Protein AF-A0A954W4C1-F1 (afdb_monomer)

Foldseek 3Di:
DQDPPDDKDWDADPVVRDIDIPGPDPDPPDPVNVVVVVCCVVPVPVDDDDPDDPVRVVVVVVVVVVVCVVPDDDPDDDDDDDDDDPPPVVVVVVVVVQLLVLQLVLLVVVLVVLVVCVVVPVVVVLPDDLCVQQVNLVSNVRSVVNVVSVLSNVLNVQRPPDPCSSVVSVVSSVVSNVVSVCSVCVVVDDD

Nearest PDB structures (foldseek):
  6tb3-assembly1_BW  TM=3.191E-01  e=6.133E+00  Saccharomyces cerevisiae S288C

pLDDT: mean 85.25, std 16.56, range [33.53, 98.25]

Solvent-accessible surface area (backbone atoms only — not comparable to full-atom values): 11574 Å² total; per-residue (Å²): 130,87,77,89,84,71,91,62,60,68,51,71,42,84,92,76,71,48,72,52,60,70,58,92,64,91,53,84,83,35,73,64,54,50,48,52,52,49,44,47,72,76,38,61,80,77,58,76,92,65,84,80,52,67,81,52,51,56,49,52,51,56,49,49,55,54,49,48,69,70,69,50,82,80,80,79,84,85,81,93,81,80,92,74,75,80,77,51,62,67,59,52,51,52,51,51,53,52,45,51,53,35,28,51,56,33,45,53,53,47,50,53,49,53,50,49,48,58,75,64,34,62,77,59,55,56,77,53,58,71,63,69,32,49,54,56,18,49,51,19,46,79,16,67,33,50,75,56,16,55,51,43,48,54,53,66,62,34,58,85,69,48,96,60,24,64,60,56,47,51,52,53,54,48,54,51,50,52,50,47,54,47,60,78,38,48,92,76,54,86,130

Structure (mmCIF, N/CA/C/O backbone):
data_AF-A0A954W4C1-F1
#
_entry.id   AF-A0A954W4C1-F1
#
loop_
_atom_site.group_PDB
_atom_site.id
_atom_site.type_symbol
_atom_site.label_atom_id
_atom_site.label_alt_id
_atom_site.label_comp_id
_atom_site.label_asym_id
_atom_site.label_entity_id
_atom_site.label_seq_id
_atom_site.pdbx_PDB_ins_code
_atom_site.Cartn_x
_atom_site.Cartn_y
_atom_site.Cartn_z
_atom_site.occupancy
_atom_site.B_iso_or_equiv
_atom_site.auth_seq_id
_atom_site.auth_comp_id
_atom_site.auth_asym_id
_atom_site.auth_atom_id
_atom_site.pdbx_PDB_model_num
ATOM 1 N N . MET A 1 1 ? 22.179 -12.378 17.168 1.00 40.19 1 MET A N 1
ATOM 2 C CA . MET A 1 1 ? 22.502 -13.802 16.937 1.00 40.19 1 MET A CA 1
ATOM 3 C C . MET A 1 1 ? 21.854 -14.615 18.056 1.00 40.19 1 MET A C 1
ATOM 5 O O . MET A 1 1 ? 22.274 -14.486 19.198 1.00 40.19 1 MET A O 1
ATOM 9 N N . CYS A 1 2 ? 20.758 -15.336 17.798 1.00 43.72 2 CYS A N 1
ATOM 10 C CA . CYS A 1 2 ? 20.148 -16.194 18.823 1.00 43.72 2 CYS A CA 1
ATOM 11 C C . CYS A 1 2 ? 21.066 -17.403 19.054 1.00 43.72 2 CYS A C 1
ATOM 13 O O . CYS A 1 2 ? 21.165 -18.254 18.174 1.00 43.72 2 CYS A O 1
ATOM 15 N N . ARG A 1 3 ? 21.755 -17.447 20.203 1.00 48.91 3 ARG A N 1
ATOM 16 C CA . ARG A 1 3 ? 22.542 -18.604 20.657 1.00 48.91 3 ARG A CA 1
ATOM 17 C C . ARG A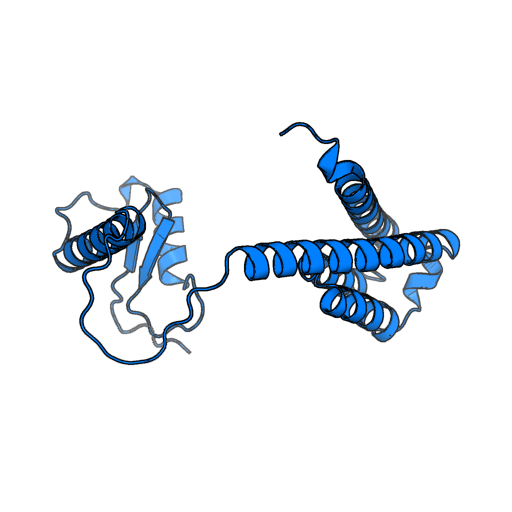 1 3 ? 21.592 -19.783 20.902 1.00 48.91 3 ARG A C 1
ATOM 19 O O . ARG A 1 3 ? 20.727 -19.703 21.767 1.00 48.91 3 ARG A O 1
ATOM 26 N N . GLY A 1 4 ? 21.720 -20.839 20.104 1.00 50.91 4 GLY A N 1
ATOM 27 C CA . GLY A 1 4 ? 20.862 -22.028 20.130 1.00 50.91 4 GLY A CA 1
ATOM 28 C C . GLY A 1 4 ? 21.276 -23.069 21.170 1.00 50.91 4 GLY A C 1
ATOM 29 O O . GLY A 1 4 ? 21.488 -24.215 20.804 1.00 50.91 4 GLY A O 1
ATOM 30 N N . SER A 1 5 ? 21.416 -22.680 22.439 1.00 58.03 5 SER A N 1
ATOM 31 C CA . SER A 1 5 ? 21.708 -23.616 23.543 1.00 58.03 5 SER A CA 1
ATOM 32 C C . SER A 1 5 ? 20.587 -23.711 24.585 1.00 58.03 5 SER A C 1
ATOM 34 O O . SER A 1 5 ? 20.698 -24.490 25.523 1.00 58.03 5 SER A O 1
ATOM 36 N N . ALA A 1 6 ? 19.512 -22.928 24.444 1.00 66.62 6 ALA A N 1
ATOM 37 C CA . ALA A 1 6 ? 18.375 -22.941 25.361 1.00 66.62 6 ALA A CA 1
ATOM 38 C C . ALA A 1 6 ? 17.165 -23.637 24.724 1.00 66.62 6 ALA A C 1
ATOM 40 O O . ALA A 1 6 ? 16.784 -23.320 23.595 1.00 66.62 6 ALA A O 1
ATOM 41 N N . VAL A 1 7 ? 16.543 -24.555 25.467 1.00 81.56 7 VAL A N 1
ATOM 42 C CA . VAL A 1 7 ? 15.259 -25.163 25.099 1.00 81.56 7 VAL A CA 1
ATOM 43 C C . VAL A 1 7 ? 14.162 -24.123 25.327 1.00 81.56 7 VAL A C 1
ATOM 45 O O . VAL A 1 7 ? 13.959 -23.658 26.448 1.00 81.56 7 VAL A O 1
ATOM 48 N N . TYR A 1 8 ? 13.469 -23.725 24.259 1.00 88.25 8 TYR A N 1
ATOM 49 C CA . TYR A 1 8 ? 12.364 -22.772 24.341 1.00 88.25 8 TYR A CA 1
ATOM 50 C C . TYR A 1 8 ? 11.028 -23.505 24.371 1.00 88.25 8 TYR A C 1
ATOM 52 O O . TYR A 1 8 ? 10.776 -24.393 23.562 1.00 88.25 8 TYR A O 1
ATOM 60 N N . GLN A 1 9 ? 10.142 -23.076 25.263 1.00 92.00 9 GLN A N 1
ATOM 61 C CA . GLN A 1 9 ? 8.757 -23.524 25.279 1.00 92.00 9 GLN A CA 1
ATOM 62 C C . GLN A 1 9 ? 8.004 -22.786 24.175 1.00 92.00 9 GLN A C 1
ATOM 64 O O . GLN A 1 9 ? 7.983 -21.550 24.143 1.00 92.00 9 GLN A O 1
ATOM 69 N N . VAL A 1 10 ? 7.409 -23.542 23.258 1.00 93.00 10 VAL A N 1
ATOM 70 C CA . VAL A 1 10 ? 6.617 -23.037 22.134 1.00 93.00 10 VAL A CA 1
ATOM 71 C C . VAL A 1 10 ? 5.242 -23.675 22.225 1.00 93.00 10 VAL A C 1
ATOM 73 O O . VAL A 1 10 ? 5.138 -24.891 22.341 1.00 93.00 10 VAL A O 1
ATOM 76 N N . LYS A 1 11 ? 4.194 -22.860 22.175 1.00 93.00 11 LYS A N 1
ATOM 77 C CA . LYS A 1 11 ? 2.801 -23.312 22.201 1.00 93.00 11 LYS A CA 1
ATOM 78 C C . LYS A 1 11 ? 1.990 -22.573 21.156 1.00 93.00 11 LYS A C 1
ATOM 80 O O . LYS A 1 11 ? 2.191 -21.371 20.953 1.00 93.00 11 LYS A O 1
ATOM 85 N N . VAL A 1 12 ? 1.099 -23.308 20.500 1.00 92.88 12 VAL A N 1
ATOM 86 C CA . VAL A 1 12 ? 0.184 -22.805 19.478 1.00 92.88 12 VAL A CA 1
ATOM 87 C C . VAL A 1 12 ? -1.181 -23.443 19.696 1.00 92.88 12 VAL A C 1
ATOM 89 O O . VAL A 1 12 ? -1.287 -24.657 19.829 1.00 92.88 12 VAL A O 1
ATOM 92 N N . ASP A 1 13 ? -2.211 -22.611 19.736 1.00 91.31 13 ASP A N 1
ATOM 93 C CA . ASP A 1 13 ? -3.613 -22.993 19.795 1.00 91.31 13 ASP A CA 1
ATOM 94 C C . ASP A 1 13 ? -4.155 -23.005 18.364 1.00 91.31 13 ASP A C 1
ATOM 96 O O . ASP A 1 13 ? -4.257 -21.960 17.721 1.00 91.31 13 ASP A O 1
ATOM 100 N N . LEU A 1 14 ? -4.474 -24.190 17.847 1.00 88.06 14 LEU A N 1
ATOM 101 C CA . LEU A 1 14 ? -4.930 -24.355 16.466 1.00 88.06 14 LEU A CA 1
ATOM 102 C C . LEU A 1 14 ? -6.361 -23.848 16.240 1.00 88.06 14 LEU A C 1
ATOM 104 O O . LEU A 1 14 ? -6.724 -23.600 15.094 1.00 88.06 14 LEU A O 1
ATOM 108 N N . SER A 1 15 ? -7.159 -23.650 17.297 1.00 86.19 15 SER A N 1
ATOM 109 C CA . SER A 1 15 ? -8.548 -23.183 17.164 1.00 86.19 15 SER A CA 1
ATOM 110 C C . SER A 1 15 ? -8.640 -21.727 16.698 1.00 86.19 15 SER A C 1
ATOM 112 O O . SER A 1 15 ? -9.572 -21.346 15.997 1.00 86.19 15 SER A O 1
ATOM 114 N N . ASN A 1 16 ? -7.664 -20.906 17.086 1.00 85.25 16 ASN A N 1
ATOM 115 C CA . ASN A 1 16 ? -7.658 -19.459 16.852 1.00 85.25 16 ASN A CA 1
ATOM 116 C C . ASN A 1 16 ? -6.277 -18.917 16.444 1.00 85.25 16 ASN A C 1
ATOM 118 O O . ASN A 1 16 ? -6.065 -17.703 16.435 1.00 85.25 16 ASN A O 1
ATOM 122 N N . LEU A 1 17 ? -5.331 -19.817 16.158 1.00 89.69 17 LEU A N 1
ATOM 123 C CA . LEU A 1 17 ? -3.938 -19.534 15.803 1.00 89.69 17 LEU A CA 1
ATOM 124 C C . LEU A 1 17 ? -3.204 -18.631 16.810 1.00 89.69 17 LEU A C 1
ATOM 126 O O . LEU A 1 17 ? -2.250 -17.931 16.464 1.00 89.69 17 LEU A O 1
ATOM 130 N N . GLY A 1 18 ? -3.621 -18.646 18.077 1.00 91.06 18 GLY A N 1
ATOM 131 C CA . GLY A 1 18 ? -2.904 -17.998 19.166 1.00 91.06 18 GLY A CA 1
ATOM 132 C C . GLY A 1 18 ? -1.586 -18.711 19.443 1.00 91.06 18 GLY A C 1
ATOM 133 O O . GLY A 1 18 ? -1.524 -19.932 19.431 1.00 91.06 18 GLY A O 1
ATOM 134 N N . TYR A 1 19 ? -0.518 -17.968 19.730 1.00 94.25 19 TYR A N 1
ATOM 135 C CA . TYR A 1 19 ? 0.794 -18.563 19.983 1.00 94.25 19 TYR A CA 1
ATOM 136 C C . TYR A 1 19 ? 1.565 -17.839 21.084 1.00 94.25 19 TYR A C 1
ATOM 138 O O . TYR A 1 19 ? 1.364 -16.650 21.340 1.00 94.25 19 TYR A O 1
ATOM 146 N N . ALA A 1 20 ? 2.487 -18.556 21.722 1.00 93.38 20 ALA A N 1
ATOM 147 C CA . ALA A 1 20 ? 3.478 -17.990 22.626 1.00 93.38 20 ALA A CA 1
ATOM 148 C C . ALA A 1 20 ? 4.787 -18.781 22.546 1.00 93.38 20 ALA A C 1
ATOM 150 O O . ALA A 1 20 ? 4.792 -20.001 22.390 1.00 93.38 20 ALA A O 1
ATOM 151 N N . CYS A 1 21 ? 5.910 -18.077 22.669 1.00 93.56 21 CYS A N 1
ATOM 152 C CA . CYS A 1 21 ? 7.233 -18.684 22.706 1.00 93.56 21 CYS A CA 1
ATOM 153 C C . CYS A 1 21 ? 8.096 -17.986 23.758 1.00 93.56 21 CYS A C 1
ATOM 155 O O . CYS A 1 21 ? 8.102 -16.758 23.813 1.00 93.56 21 CYS A O 1
ATOM 157 N N . SER A 1 22 ? 8.848 -18.750 24.553 1.00 91.88 22 SER A N 1
ATOM 158 C CA . SER A 1 22 ? 9.749 -18.205 25.581 1.00 91.88 22 SER A CA 1
ATOM 159 C C . SER A 1 22 ? 11.062 -17.622 25.031 1.00 91.88 22 SER A C 1
ATOM 161 O O . SER A 1 22 ? 11.922 -17.196 25.798 1.00 91.88 22 SER A O 1
ATOM 163 N N . CYS A 1 23 ? 11.255 -17.592 23.707 1.00 91.62 23 CYS A N 1
ATOM 164 C CA . CYS A 1 23 ? 12.476 -17.051 23.115 1.00 91.62 23 CYS A CA 1
ATOM 165 C C . CYS A 1 23 ? 12.518 -15.508 23.170 1.00 91.62 23 CYS A C 1
ATOM 167 O O . CYS A 1 23 ? 11.488 -14.864 22.967 1.00 91.62 23 CYS A O 1
ATOM 169 N N . PRO A 1 24 ? 13.704 -14.884 23.306 1.00 90.19 24 PRO A N 1
ATOM 170 C CA . PRO A 1 24 ? 13.854 -13.425 23.404 1.00 90.19 24 PRO A CA 1
ATOM 171 C C . PRO A 1 24 ? 13.703 -12.684 22.057 1.00 90.19 24 PRO A C 1
ATOM 173 O O . PRO A 1 24 ? 14.119 -11.533 21.915 1.00 90.19 24 PRO A O 1
ATOM 176 N N . SER A 1 25 ? 13.167 -13.343 21.025 1.00 87.75 25 SER A N 1
ATOM 177 C CA . SER A 1 25 ? 12.983 -12.749 19.698 1.00 87.75 25 SER A CA 1
ATOM 178 C C . SER A 1 25 ? 11.979 -11.601 19.753 1.00 87.75 25 SER A C 1
ATOM 180 O O . SER A 1 25 ? 10.869 -11.772 20.239 1.00 87.75 25 SER A O 1
ATOM 182 N N . ARG A 1 26 ? 12.331 -1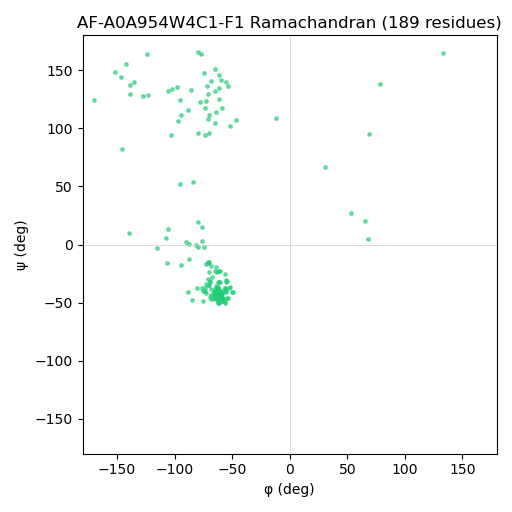0.458 19.154 1.00 89.38 26 ARG A N 1
ATOM 183 C CA . ARG A 1 26 ? 11.402 -9.333 18.935 1.00 89.38 26 ARG A CA 1
ATOM 184 C C . ARG A 1 26 ? 10.613 -9.437 17.623 1.00 89.38 26 ARG A C 1
ATOM 186 O O . ARG A 1 26 ? 9.853 -8.536 17.288 1.00 89.38 26 ARG A O 1
ATOM 193 N N . LYS A 1 27 ? 10.835 -10.498 16.841 1.00 85.69 27 LYS A N 1
ATOM 194 C CA . LYS A 1 27 ? 10.080 -10.806 15.619 1.00 85.69 27 LYS A CA 1
ATOM 195 C C . LYS A 1 27 ? 8.969 -11.793 15.965 1.00 85.69 27 LYS A C 1
ATOM 197 O O . LYS A 1 27 ? 9.268 -12.855 16.518 1.00 85.69 27 LYS A O 1
ATOM 202 N N . PHE A 1 28 ? 7.730 -11.420 15.647 1.00 86.00 28 PHE A N 1
ATOM 203 C CA . PHE A 1 28 ? 6.515 -12.161 15.981 1.00 86.00 28 PHE A CA 1
ATOM 204 C C . PHE A 1 28 ? 5.667 -12.388 14.718 1.00 86.00 28 PHE A C 1
ATOM 206 O O . PHE A 1 28 ? 5.372 -11.402 14.042 1.00 86.00 28 PHE A O 1
ATOM 213 N N . PRO A 1 29 ? 5.260 -13.635 14.410 1.00 91.75 29 PRO A N 1
ATOM 214 C CA . PRO A 1 29 ? 5.677 -14.885 15.058 1.00 91.75 29 PRO A CA 1
ATOM 215 C C . PRO A 1 29 ? 7.188 -15.132 14.907 1.00 91.75 29 PRO A C 1
ATOM 217 O O . PRO A 1 29 ? 7.807 -14.750 13.916 1.00 91.75 29 PRO A O 1
ATOM 220 N N . CYS A 1 30 ? 7.813 -15.732 15.922 1.00 94.94 30 CYS A N 1
ATOM 221 C CA . CYS A 1 30 ? 9.237 -16.056 15.860 1.00 94.94 30 CYS A CA 1
ATOM 222 C C . CYS A 1 30 ? 9.464 -17.343 15.051 1.00 94.94 30 CYS A C 1
ATOM 224 O O . CYS A 1 30 ? 8.545 -18.140 14.853 1.00 94.94 30 CYS A O 1
ATOM 226 N N . LYS A 1 31 ? 10.716 -17.603 14.651 1.00 93.69 31 LYS A N 1
ATOM 227 C CA . LYS A 1 31 ? 11.079 -18.817 13.899 1.00 93.69 31 LYS A CA 1
ATOM 228 C C . LYS A 1 31 ? 10.689 -20.130 14.591 1.00 93.69 31 LYS A C 1
ATOM 230 O O . LYS A 1 31 ? 10.484 -21.120 13.910 1.00 93.69 31 LYS A O 1
ATOM 235 N N . HIS A 1 32 ? 10.571 -20.146 15.919 1.00 93.81 32 HIS A N 1
ATOM 236 C CA . HIS A 1 32 ? 10.180 -21.350 16.655 1.00 93.81 32 HIS A CA 1
ATOM 237 C C . HIS A 1 32 ? 8.683 -21.642 16.527 1.00 93.81 32 HIS A C 1
ATOM 239 O O . HIS A 1 32 ? 8.304 -22.790 16.336 1.00 93.81 32 HIS A O 1
ATOM 245 N N . VAL A 1 33 ? 7.840 -20.604 16.578 1.00 94.62 33 VAL A N 1
ATOM 246 C CA . VAL A 1 33 ? 6.394 -20.739 16.335 1.00 94.62 33 VAL A CA 1
ATOM 247 C C . VAL A 1 33 ? 6.152 -21.197 14.901 1.00 94.62 33 VAL A C 1
ATOM 249 O O . VAL A 1 33 ? 5.405 -22.144 14.679 1.00 94.62 33 VAL A O 1
ATOM 252 N N . LEU A 1 34 ? 6.831 -20.563 13.938 1.00 94.25 34 LEU A N 1
ATOM 253 C CA . LEU A 1 34 ? 6.753 -20.955 12.531 1.00 94.25 34 LEU A CA 1
ATOM 254 C C . LEU A 1 34 ? 7.243 -22.391 12.324 1.00 94.25 34 LEU A C 1
ATOM 256 O O . LEU A 1 34 ? 6.556 -23.172 11.681 1.00 94.25 34 LEU A O 1
ATOM 260 N N . GLY A 1 35 ? 8.380 -22.757 12.918 1.00 92.75 35 GLY A N 1
ATOM 261 C CA . GLY A 1 35 ? 8.918 -24.114 12.845 1.00 92.75 35 GLY A CA 1
ATOM 262 C C . GLY A 1 35 ? 7.956 -25.163 13.402 1.00 92.75 35 GLY A C 1
ATOM 263 O O . GLY A 1 35 ? 7.764 -26.193 12.766 1.00 92.75 35 GLY A O 1
ATOM 264 N N . LEU A 1 36 ? 7.295 -24.889 14.533 1.00 91.50 36 LEU A N 1
ATOM 265 C CA . LEU A 1 36 ? 6.308 -25.803 15.115 1.00 91.50 36 LEU A CA 1
ATOM 266 C C . LEU A 1 36 ? 5.067 -25.964 14.219 1.00 91.50 36 LEU A C 1
ATOM 268 O O . LEU A 1 36 ? 4.596 -27.080 14.018 1.00 91.50 36 LEU A O 1
ATOM 272 N N . LEU A 1 37 ? 4.565 -24.866 13.644 1.00 93.31 37 LEU A N 1
ATOM 273 C CA . LEU A 1 37 ? 3.452 -24.898 12.688 1.00 93.31 37 LEU A CA 1
ATOM 274 C C . LEU A 1 37 ? 3.814 -25.658 11.406 1.00 93.31 37 LEU A C 1
ATOM 276 O O . LEU A 1 37 ? 3.026 -26.473 10.934 1.00 93.31 37 LEU A O 1
ATOM 280 N N . MET A 1 38 ? 5.012 -25.422 10.865 1.00 93.62 38 MET A N 1
ATOM 281 C CA . MET A 1 38 ? 5.508 -26.119 9.677 1.00 93.62 38 MET A CA 1
ATOM 282 C C . MET A 1 38 ? 5.703 -27.613 9.940 1.00 93.62 38 MET A C 1
ATOM 284 O O . MET A 1 38 ? 5.298 -28.419 9.111 1.00 93.62 38 MET A O 1
ATOM 288 N N . LEU A 1 39 ? 6.258 -27.989 11.099 1.00 91.06 39 LEU A N 1
ATOM 289 C CA . LEU A 1 39 ? 6.399 -29.390 11.500 1.00 91.06 39 LEU A CA 1
ATOM 290 C C . LEU A 1 39 ? 5.033 -30.079 11.564 1.00 91.06 39 LEU A C 1
ATOM 292 O O . LEU A 1 39 ? 4.864 -31.156 11.004 1.00 91.06 39 LEU A O 1
ATOM 296 N N . ARG A 1 40 ? 4.040 -29.429 12.184 1.00 89.62 40 ARG A N 1
ATOM 297 C CA . ARG A 1 40 ? 2.674 -29.959 12.275 1.00 89.62 40 ARG A CA 1
ATOM 298 C C . ARG A 1 40 ? 2.006 -30.107 10.905 1.00 89.62 40 ARG A C 1
ATOM 300 O O . ARG A 1 40 ? 1.239 -31.045 10.723 1.00 89.62 40 ARG A O 1
ATOM 307 N N . ALA A 1 41 ? 2.268 -29.190 9.976 1.00 91.38 41 ALA A N 1
ATOM 308 C CA . ALA A 1 41 ? 1.721 -29.240 8.622 1.00 91.38 41 ALA A CA 1
ATOM 309 C C . ALA A 1 41 ? 2.385 -30.323 7.755 1.00 91.38 41 ALA A C 1
ATOM 311 O O . ALA A 1 41 ? 1.705 -30.959 6.958 1.00 91.38 41 ALA A O 1
ATOM 312 N N . ALA A 1 42 ? 3.696 -30.522 7.907 1.00 93.56 42 ALA A N 1
ATOM 313 C CA . ALA A 1 42 ? 4.457 -31.496 7.128 1.00 93.56 42 ALA A CA 1
ATOM 314 C C . ALA A 1 42 ? 4.308 -32.931 7.655 1.00 93.56 42 ALA A C 1
ATOM 316 O O . ALA A 1 42 ? 4.255 -33.867 6.863 1.00 93.56 42 ALA A O 1
ATOM 317 N N . SER A 1 43 ? 4.249 -33.098 8.977 1.00 89.94 43 SER A N 1
ATOM 318 C CA . SER A 1 43 ? 4.221 -34.406 9.639 1.00 89.94 43 SER A CA 1
ATOM 319 C C . SER A 1 43 ? 3.357 -34.334 10.901 1.00 89.94 43 SER A C 1
ATOM 321 O O . SER A 1 43 ? 3.876 -34.149 12.007 1.00 89.94 43 SER A O 1
ATOM 323 N N . PRO A 1 44 ? 2.023 -34.440 10.773 1.00 82.00 44 PRO A N 1
ATOM 324 C CA . PRO A 1 44 ? 1.113 -34.420 11.914 1.00 82.00 44 PRO A CA 1
ATOM 325 C C . PRO A 1 44 ? 1.493 -35.419 13.019 1.00 82.00 44 PRO A C 1
ATOM 327 O O . PRO A 1 44 ? 1.373 -35.096 14.202 1.00 82.00 44 PRO A O 1
ATOM 330 N N . GLU A 1 45 ? 1.989 -36.592 12.641 1.00 83.44 45 GLU A N 1
ATOM 331 C CA . GLU A 1 45 ? 2.443 -37.684 13.506 1.00 83.44 45 GLU A CA 1
ATOM 332 C C . GLU A 1 45 ? 3.751 -37.401 14.263 1.00 83.44 45 GLU A C 1
ATOM 334 O O . GLU A 1 45 ? 4.040 -38.074 15.250 1.00 83.44 45 GLU A O 1
ATOM 339 N N . ALA A 1 46 ? 4.529 -36.391 13.858 1.00 80.56 46 ALA A N 1
ATOM 340 C CA . ALA A 1 46 ? 5.789 -36.039 14.518 1.00 80.56 46 ALA A CA 1
ATOM 341 C C . ALA A 1 46 ? 5.591 -35.397 15.904 1.00 80.56 46 ALA A C 1
ATOM 343 O O . ALA A 1 46 ? 6.540 -35.292 16.682 1.00 80.56 46 ALA A O 1
ATOM 344 N N . ALA A 1 47 ? 4.369 -34.954 16.218 1.00 74.88 47 ALA A N 1
ATOM 345 C CA . ALA A 1 47 ? 4.001 -34.464 17.538 1.00 74.88 47 ALA A CA 1
ATOM 346 C C . ALA A 1 47 ? 3.319 -35.596 18.327 1.00 74.88 47 ALA A C 1
ATOM 348 O O . ALA A 1 47 ? 2.165 -35.920 18.026 1.00 74.88 47 ALA A O 1
ATOM 349 N N . PRO A 1 48 ? 3.988 -36.201 19.328 1.00 78.81 48 PRO A N 1
ATOM 350 C CA . PRO A 1 48 ? 3.362 -37.235 20.138 1.00 78.81 48 PRO A CA 1
ATOM 351 C C . PRO A 1 48 ? 2.157 -36.646 20.871 1.00 78.81 48 PR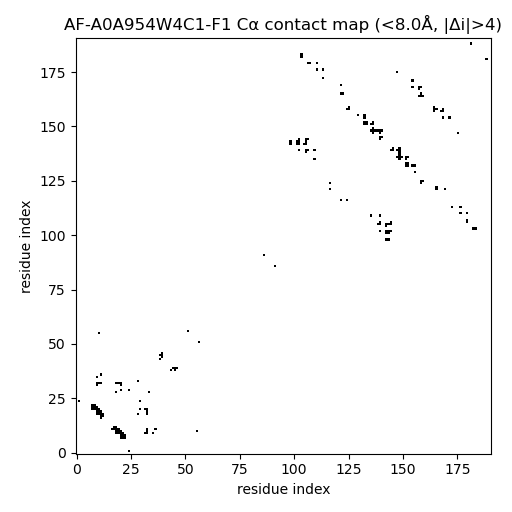O A C 1
ATOM 353 O O . PRO A 1 48 ? 2.234 -35.559 21.447 1.00 78.81 48 PRO A O 1
ATOM 356 N N . GLN A 1 49 ? 1.039 -37.370 20.860 1.00 80.00 49 GLN A N 1
ATOM 357 C CA . GLN A 1 49 ? -0.080 -37.031 21.727 1.00 80.00 49 GLN A CA 1
ATOM 358 C C . GLN A 1 49 ? 0.319 -37.353 23.166 1.00 80.00 49 GLN A C 1
ATOM 360 O O . GLN A 1 49 ? 0.500 -38.513 23.529 1.00 80.00 49 GLN A O 1
ATOM 365 N N . SER A 1 50 ? 0.486 -36.314 23.975 1.00 81.94 50 SER A N 1
ATOM 366 C CA . SER A 1 50 ? 0.732 -36.420 25.409 1.00 81.94 50 SER A CA 1
ATOM 367 C C . SER A 1 50 ? -0.319 -35.625 26.171 1.00 81.94 50 SER A C 1
ATOM 369 O O . SER A 1 50 ? -0.984 -34.756 25.604 1.00 81.94 50 SER A O 1
ATOM 371 N N . SER A 1 51 ? -0.433 -35.877 27.474 1.00 82.75 51 SER A N 1
ATOM 372 C CA . SER A 1 51 ? -1.146 -34.961 28.361 1.00 82.75 51 SER A CA 1
ATOM 373 C C . SER A 1 51 ? -0.556 -33.555 28.241 1.00 82.75 51 SER A C 1
ATOM 375 O O . SER A 1 51 ? 0.666 -33.394 28.125 1.00 82.75 51 SER A O 1
ATOM 377 N N . GLU A 1 52 ? -1.424 -32.546 28.250 1.00 83.31 52 GLU A N 1
ATOM 378 C CA . GLU A 1 52 ? -1.012 -31.146 28.196 1.00 83.31 52 GLU A CA 1
ATOM 379 C C . GLU A 1 52 ? -0.156 -30.810 29.426 1.00 83.31 52 GLU A C 1
ATOM 381 O O . GLU A 1 52 ? -0.593 -31.039 30.554 1.00 83.31 52 GLU A O 1
ATOM 386 N N . PRO A 1 53 ? 1.064 -30.277 29.243 1.00 87.69 53 PRO A N 1
ATOM 387 C CA . PRO A 1 53 ? 1.861 -29.802 30.366 1.00 87.69 53 PRO A CA 1
ATOM 388 C C . PRO A 1 53 ? 1.199 -28.613 31.072 1.00 87.69 53 PRO A C 1
ATOM 390 O O . PRO A 1 53 ? 0.591 -27.769 30.410 1.00 87.69 53 PRO A O 1
ATOM 393 N N . ASP A 1 54 ? 1.450 -28.449 32.372 1.00 89.75 54 ASP A N 1
ATOM 394 C CA . ASP A 1 54 ? 0.876 -27.369 33.195 1.00 89.75 54 ASP A CA 1
ATOM 395 C C . ASP A 1 54 ? 1.043 -25.973 32.571 1.00 89.75 54 ASP A C 1
ATOM 397 O O . ASP A 1 54 ? 0.114 -25.171 32.526 1.00 89.75 54 ASP A O 1
ATOM 401 N N . TRP A 1 55 ? 2.208 -25.690 31.977 1.00 89.12 55 TRP A N 1
ATOM 402 C CA . TRP A 1 55 ? 2.500 -24.397 31.342 1.00 89.12 55 TRP A CA 1
ATOM 403 C C . TRP A 1 55 ? 1.682 -24.117 30.064 1.00 89.12 55 TRP A C 1
ATOM 405 O O . TRP A 1 55 ? 1.616 -22.962 29.608 1.00 89.12 55 TRP A O 1
ATOM 415 N N . VAL A 1 56 ? 1.101 -25.150 29.448 1.00 91.62 56 VAL A N 1
ATOM 416 C CA . VAL A 1 56 ? 0.145 -25.043 28.334 1.00 91.62 56 VAL A CA 1
ATOM 417 C C . VAL A 1 56 ? -1.254 -24.826 28.892 1.00 91.62 56 VAL A C 1
ATOM 419 O O . VAL A 1 56 ? -1.906 -23.866 28.477 1.00 91.62 56 VAL A O 1
ATOM 422 N N . THR A 1 57 ? -1.659 -25.624 29.880 1.00 90.19 57 THR A N 1
ATOM 423 C CA . THR A 1 57 ? -2.954 -25.511 30.565 1.00 90.19 57 THR A CA 1
ATOM 424 C C . THR A 1 57 ? -3.148 -24.116 31.156 1.00 90.19 57 THR A C 1
ATOM 426 O O . THR A 1 57 ? -4.116 -23.434 30.823 1.00 90.19 57 THR A O 1
ATOM 429 N N . ASP A 1 58 ? -2.170 -23.610 31.911 1.00 91.12 58 ASP A N 1
ATOM 430 C CA . ASP A 1 58 ? -2.171 -22.253 32.474 1.00 91.12 58 ASP A CA 1
ATOM 431 C C . ASP A 1 58 ? -2.327 -21.172 31.400 1.00 91.12 58 ASP A C 1
ATOM 433 O O . ASP A 1 58 ? -2.974 -20.139 31.595 1.00 91.12 58 ASP A O 1
ATOM 437 N N . TRP A 1 59 ? -1.705 -21.380 30.239 1.00 93.44 59 TRP A N 1
ATOM 438 C CA . TRP A 1 59 ? -1.771 -20.431 29.134 1.00 93.44 59 TRP A CA 1
ATOM 439 C C . TRP A 1 59 ? -3.129 -20.439 28.438 1.00 93.44 59 TRP A C 1
ATOM 441 O O . TRP A 1 59 ? -3.638 -19.361 28.112 1.00 93.44 59 TRP A O 1
ATOM 451 N N . LEU A 1 60 ? -3.722 -21.618 28.246 1.00 90.00 60 LEU A N 1
ATOM 452 C CA . LEU A 1 60 ? -5.070 -21.764 27.705 1.00 90.00 60 LEU A CA 1
ATOM 453 C C . LEU A 1 60 ? -6.108 -21.178 28.668 1.00 90.00 60 LEU A C 1
ATOM 455 O O . LEU A 1 60 ? -6.935 -20.381 28.226 1.00 90.00 60 LEU A O 1
ATOM 459 N N . SER A 1 61 ? -6.014 -21.460 29.971 1.00 88.38 61 SER A N 1
ATOM 460 C CA . SER A 1 61 ? -6.898 -20.895 31.003 1.00 88.38 61 SER A CA 1
ATOM 461 C C . SER A 1 61 ? -6.847 -19.367 31.015 1.00 88.38 61 SER A C 1
ATOM 463 O O . SER A 1 61 ? -7.876 -18.712 30.870 1.00 88.38 61 SER A O 1
ATOM 465 N N . ARG A 1 62 ? -5.646 -18.768 31.017 1.00 87.56 62 ARG A N 1
ATOM 466 C CA . ARG A 1 62 ? -5.490 -17.301 30.927 1.00 87.56 62 ARG A CA 1
ATOM 467 C C . ARG A 1 62 ? -6.055 -16.709 29.634 1.00 87.56 62 ARG A C 1
ATOM 469 O O . ARG A 1 62 ? -6.475 -15.550 29.629 1.00 87.56 62 ARG A O 1
ATOM 476 N N . ARG A 1 63 ? -6.019 -17.443 28.513 1.00 86.44 63 ARG A N 1
ATOM 477 C CA . ARG A 1 63 ? -6.647 -17.010 27.251 1.00 86.44 63 ARG A CA 1
ATOM 478 C C . ARG A 1 63 ? -8.167 -17.095 27.327 1.00 86.44 63 ARG A C 1
ATOM 480 O O . ARG A 1 63 ? -8.808 -16.150 26.874 1.00 86.44 63 ARG A O 1
ATOM 487 N N . ARG A 1 64 ? -8.718 -18.162 27.911 1.00 83.31 64 ARG A N 1
ATOM 488 C CA . ARG A 1 64 ? -10.163 -18.334 28.127 1.00 83.31 64 ARG A CA 1
ATOM 489 C C . ARG A 1 64 ? -10.709 -17.251 29.046 1.00 83.31 64 ARG A C 1
ATOM 491 O O . ARG A 1 64 ? -11.580 -16.513 28.614 1.00 83.31 64 ARG A O 1
ATOM 498 N N . GLU A 1 65 ? -10.079 -17.009 30.194 1.00 83.62 65 GLU A N 1
ATOM 499 C CA . GLU A 1 65 ? -10.460 -15.917 31.103 1.00 83.62 65 GLU A CA 1
ATOM 500 C C . GLU A 1 65 ? -10.436 -14.542 30.418 1.00 83.62 65 GLU A C 1
ATOM 502 O O . GLU A 1 65 ? -11.285 -13.691 30.672 1.00 83.62 65 GLU A O 1
ATOM 507 N N . ARG A 1 66 ? -9.452 -14.282 29.544 1.00 80.25 66 ARG A N 1
ATOM 508 C CA . ARG A 1 66 ? -9.388 -13.026 28.775 1.00 80.25 66 ARG A CA 1
ATOM 509 C C . ARG A 1 66 ? -10.460 -12.944 27.696 1.00 80.25 66 ARG A C 1
ATOM 511 O O . ARG A 1 66 ? -10.908 -11.840 27.404 1.00 80.25 66 ARG A O 1
ATOM 518 N N . ALA A 1 67 ? -10.819 -14.065 27.077 1.00 75.25 67 ALA A N 1
ATOM 519 C CA . ALA A 1 67 ? -11.902 -14.127 26.106 1.00 75.25 67 ALA A CA 1
ATOM 520 C C . ALA A 1 67 ? -13.255 -13.916 26.802 1.00 75.25 67 ALA A C 1
ATOM 522 O O . ALA A 1 67 ? -14.017 -13.064 26.363 1.00 75.25 67 ALA A O 1
ATOM 523 N N . GLU A 1 68 ? -13.477 -14.575 27.940 1.00 72.62 68 GLU A N 1
ATOM 524 C CA . GLU A 1 68 ? -14.676 -14.464 28.779 1.00 72.62 68 GLU A CA 1
ATOM 525 C C . GLU A 1 68 ? -14.844 -13.059 29.364 1.00 72.62 68 GLU A C 1
ATOM 527 O O . GLU A 1 68 ? -15.911 -12.466 29.242 1.00 72.62 68 GLU A O 1
ATOM 532 N N . LYS A 1 69 ? -13.774 -12.443 29.887 1.00 71.25 69 LYS A N 1
ATOM 533 C CA . LYS A 1 69 ? -13.789 -11.032 30.328 1.00 71.25 69 LYS A CA 1
ATOM 534 C C . LYS A 1 69 ? -14.040 -10.039 29.190 1.00 71.25 69 LYS A C 1
ATOM 536 O O . LYS A 1 69 ? -14.374 -8.889 29.453 1.00 71.25 69 LYS A O 1
ATOM 541 N N . LYS A 1 70 ? -13.835 -10.450 27.935 1.00 62.75 70 LYS A N 1
ATOM 542 C CA . LYS A 1 70 ? -14.100 -9.632 26.744 1.00 62.75 70 LYS A CA 1
ATOM 543 C C . LYS A 1 70 ? -15.498 -9.887 26.161 1.00 62.75 70 LYS A C 1
ATOM 545 O O . LYS A 1 70 ? -15.962 -9.058 25.384 1.00 62.75 70 LYS A O 1
ATOM 550 N N . SER A 1 71 ? -16.149 -10.997 26.521 1.00 54.06 71 SER A N 1
ATOM 551 C CA . SER A 1 71 ? -17.498 -11.376 26.076 1.00 54.06 71 SER A CA 1
ATOM 552 C C . SER A 1 71 ? -18.583 -11.223 27.148 1.00 54.06 71 SER A C 1
ATOM 554 O O . SER A 1 71 ? -19.759 -11.212 26.800 1.00 54.06 71 SER A O 1
ATOM 556 N N . ALA A 1 72 ? -18.228 -11.095 28.428 1.00 42.81 72 ALA A N 1
ATOM 557 C CA . ALA A 1 72 ? -19.168 -10.725 29.480 1.00 42.81 72 ALA A CA 1
ATOM 558 C C . ALA A 1 72 ? -19.561 -9.239 29.331 1.00 42.81 72 ALA A C 1
ATOM 560 O O . ALA A 1 72 ? -18.666 -8.391 29.230 1.00 42.81 72 ALA A O 1
ATOM 561 N N . PRO A 1 73 ? -20.863 -8.887 29.327 1.00 45.97 73 PRO A N 1
ATOM 562 C CA . PRO A 1 73 ? -21.290 -7.506 29.508 1.00 45.97 73 PRO A CA 1
ATOM 563 C C . PRO A 1 73 ? -20.760 -7.037 30.861 1.00 45.97 73 PRO A C 1
ATOM 565 O O . PRO A 1 73 ? -21.070 -7.621 31.895 1.00 45.97 73 PRO A O 1
ATOM 568 N N . VAL A 1 74 ? -19.899 -6.026 30.856 1.00 42.03 74 VAL A N 1
ATOM 569 C CA . VAL A 1 74 ? -19.358 -5.465 32.091 1.00 42.03 74 VAL A CA 1
ATOM 570 C C . VAL A 1 74 ? -20.469 -4.647 32.755 1.00 42.03 74 VAL A C 1
ATOM 572 O O . VAL A 1 74 ? -20.640 -3.473 32.435 1.00 42.03 74 VAL A O 1
ATOM 575 N N . GLU A 1 75 ? -21.213 -5.254 33.679 1.00 41.19 75 GLU A N 1
ATOM 576 C CA . GLU A 1 75 ? -21.841 -4.512 34.775 1.00 41.19 75 GLU A CA 1
ATOM 577 C C . GLU A 1 75 ? -20.706 -3.949 35.638 1.00 41.19 75 GLU A C 1
ATOM 579 O O . GLU A 1 75 ? -19.971 -4.666 36.317 1.00 41.19 75 GLU A O 1
ATOM 584 N N . GLN A 1 76 ? -20.474 -2.646 35.491 1.00 40.03 76 GLN A N 1
ATOM 585 C CA . GLN A 1 76 ? -19.457 -1.905 36.223 1.00 40.03 76 GLN A CA 1
ATOM 586 C C . GLN A 1 76 ? -19.978 -1.589 37.629 1.00 40.03 76 GLN A C 1
ATOM 588 O O . GLN A 1 76 ? -20.643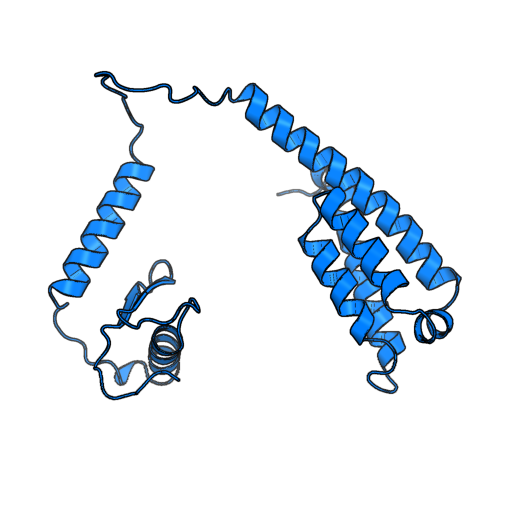 -0.575 37.826 1.00 40.03 76 GLN A O 1
ATOM 593 N N . GLU A 1 77 ? -19.639 -2.417 38.616 1.00 37.22 77 GLU A N 1
ATOM 594 C CA . GLU A 1 77 ? -19.611 -1.965 40.009 1.00 37.22 77 GLU A CA 1
ATOM 595 C C . GLU A 1 77 ? -18.404 -1.044 40.223 1.00 37.22 77 GLU A C 1
ATOM 597 O O . GLU A 1 77 ? -17.249 -1.374 39.935 1.00 37.22 77 GLU A O 1
ATOM 602 N N . ALA A 1 78 ? -18.712 0.163 40.686 1.00 44.81 78 ALA A N 1
ATOM 603 C CA . ALA A 1 78 ? -17.788 1.257 40.895 1.00 44.81 78 ALA A CA 1
ATOM 604 C C . ALA A 1 78 ? -17.113 1.186 42.273 1.00 44.81 78 ALA A C 1
ATOM 606 O O . ALA A 1 78 ? -17.785 1.116 43.297 1.00 44.81 78 ALA A O 1
ATOM 607 N N . ALA A 1 79 ? -15.790 1.353 42.297 1.00 33.53 79 ALA A N 1
ATOM 608 C CA . ALA A 1 79 ? -15.076 2.033 43.378 1.00 33.53 79 ALA A CA 1
ATOM 609 C C . ALA A 1 79 ? -13.786 2.674 42.819 1.00 33.53 79 ALA A C 1
ATOM 611 O O . ALA A 1 79 ? -13.247 2.199 41.816 1.00 33.53 79 ALA A O 1
ATOM 612 N N . PRO A 1 80 ? -13.324 3.805 43.381 1.00 52.50 80 PRO A N 1
ATOM 613 C CA . PRO A 1 80 ? -12.867 4.925 42.569 1.00 52.50 80 PRO A CA 1
ATOM 614 C C . PRO A 1 80 ? -11.342 5.018 42.476 1.00 52.50 80 PRO A C 1
ATOM 616 O O . PRO A 1 80 ? -10.653 5.003 43.489 1.00 52.50 80 PRO A O 1
ATOM 619 N N . ALA A 1 81 ? -10.821 5.214 41.263 1.00 38.66 81 ALA A N 1
ATOM 620 C CA . ALA A 1 81 ? -9.622 6.013 41.012 1.00 38.66 81 ALA A CA 1
ATOM 621 C C . ALA A 1 81 ? -9.439 6.244 39.503 1.00 38.66 81 ALA A C 1
ATOM 623 O O . ALA A 1 81 ? -9.341 5.298 38.726 1.00 38.66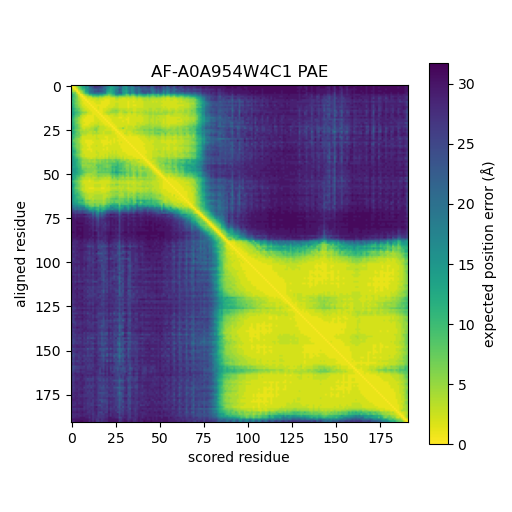 81 ALA A O 1
ATOM 624 N N . THR A 1 82 ? -9.348 7.532 39.167 1.00 36.81 82 THR A N 1
ATOM 625 C CA . THR A 1 82 ? -8.768 8.151 37.962 1.00 36.81 82 THR A CA 1
ATOM 626 C C . THR A 1 82 ? -9.476 7.950 36.614 1.00 36.81 82 THR A C 1
ATOM 628 O O . THR A 1 82 ? -9.238 7.009 35.860 1.00 36.81 82 THR A O 1
ATOM 631 N N . ASP A 1 83 ? -10.314 8.945 36.291 1.00 45.34 83 ASP A N 1
ATOM 632 C CA . ASP A 1 83 ? -10.526 9.534 34.958 1.00 45.34 83 ASP A CA 1
ATOM 633 C C . ASP A 1 83 ? -10.342 8.600 33.751 1.00 45.34 83 ASP A C 1
ATOM 635 O O . ASP A 1 83 ? -9.467 8.782 32.898 1.00 45.34 83 ASP A O 1
ATOM 639 N N . LYS A 1 84 ? -11.227 7.612 33.610 1.00 41.19 84 LYS A N 1
ATOM 640 C CA . LYS A 1 84 ? -11.419 6.912 32.337 1.00 41.19 84 LYS A CA 1
ATOM 641 C C . LYS A 1 84 ? -12.686 7.404 31.667 1.00 41.19 84 LYS A C 1
ATOM 643 O O . LYS A 1 84 ? -13.779 6.908 31.904 1.00 41.19 84 LYS A O 1
ATOM 648 N N . LYS A 1 85 ? -12.458 8.391 30.797 1.00 45.47 85 LYS A N 1
ATOM 649 C CA . LYS A 1 85 ? -13.250 8.754 29.617 1.00 45.47 85 LYS A CA 1
ATOM 650 C C . LYS A 1 85 ? -14.283 7.685 29.258 1.00 45.47 85 LYS A C 1
ATOM 652 O O . LYS A 1 85 ? -13.936 6.663 28.665 1.00 45.47 85 LYS A O 1
ATOM 657 N N . VAL A 1 86 ? -15.548 8.009 29.497 1.00 46.97 86 VAL A N 1
ATOM 658 C CA . VAL A 1 86 ? -16.638 7.586 28.622 1.00 46.97 86 VAL A CA 1
ATOM 659 C C . VAL A 1 86 ? -16.216 8.018 27.217 1.00 46.97 86 VAL A C 1
ATOM 661 O O . VAL A 1 86 ? -16.190 9.207 26.897 1.00 46.97 86 VAL A O 1
ATOM 664 N N . VAL A 1 87 ? -15.725 7.079 26.405 1.00 54.59 87 VAL A N 1
ATOM 665 C CA . VAL A 1 87 ? -15.467 7.352 24.994 1.00 54.59 87 VAL A CA 1
ATOM 666 C C . VAL A 1 87 ? -16.836 7.486 24.361 1.00 54.59 87 VAL A C 1
ATOM 668 O O . VAL A 1 87 ? -17.488 6.504 24.044 1.00 54.59 87 VAL A O 1
ATOM 671 N N . ASP A 1 88 ? -17.260 8.736 24.255 1.00 66.62 88 ASP A N 1
ATOM 672 C CA . ASP A 1 88 ? -18.479 9.187 23.613 1.00 66.62 88 ASP A CA 1
ATOM 673 C C . ASP A 1 88 ? -18.624 8.494 22.243 1.00 66.62 88 ASP A C 1
ATOM 675 O O . ASP A 1 88 ? -17.861 8.760 21.305 1.00 66.62 88 ASP A O 1
ATOM 679 N N . GLU A 1 89 ? -19.554 7.541 22.136 1.00 70.56 89 GLU A N 1
ATOM 680 C CA . GLU A 1 89 ? -19.790 6.746 20.923 1.00 70.56 89 GLU A CA 1
ATOM 681 C C . GLU A 1 89 ? -20.040 7.650 19.711 1.00 70.56 89 GLU A C 1
ATOM 683 O O . GLU A 1 89 ? -19.633 7.344 18.586 1.00 70.56 89 GLU A O 1
ATOM 688 N N . LYS A 1 90 ? -20.633 8.825 19.947 1.00 71.81 90 LYS A N 1
ATOM 689 C CA . LYS A 1 90 ? -20.844 9.862 18.937 1.00 71.81 90 LYS A CA 1
ATOM 690 C C . LYS A 1 90 ? -19.518 10.431 18.432 1.00 71.81 90 LYS A C 1
ATOM 692 O O . LYS A 1 90 ? -19.341 10.608 17.225 1.00 71.81 90 LYS A O 1
ATOM 697 N N . ALA A 1 91 ? -18.549 10.652 19.320 1.00 75.62 91 ALA A N 1
ATOM 698 C CA . ALA A 1 91 ? -17.195 11.051 18.944 1.00 75.62 91 ALA A CA 1
ATOM 699 C C . ALA A 1 91 ? -16.434 9.920 18.230 1.00 75.62 91 ALA A C 1
ATOM 701 O O . ALA A 1 91 ? -15.613 10.185 17.351 1.00 75.62 91 ALA A O 1
ATOM 702 N N . GLN A 1 92 ? -16.698 8.652 18.556 1.00 76.94 92 GLN A N 1
ATOM 703 C CA . GLN A 1 92 ? -16.1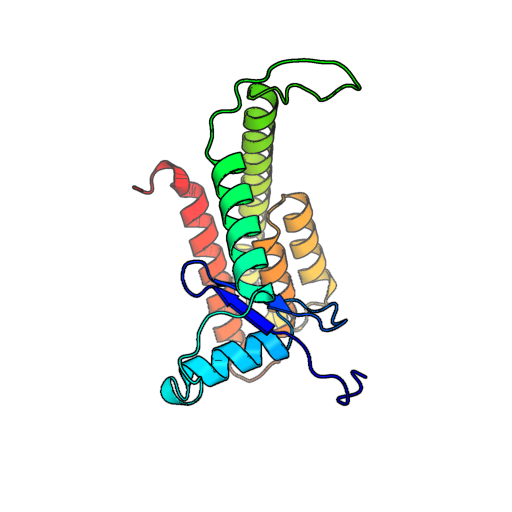29 7.513 17.829 1.00 76.94 92 GLN A CA 1
ATOM 704 C C . GLN A 1 92 ? -16.695 7.390 16.408 1.00 76.94 92 GLN A C 1
ATOM 706 O O . GLN A 1 92 ? -15.906 7.294 15.467 1.00 76.94 92 GLN A O 1
ATOM 711 N N . ARG A 1 93 ? -18.019 7.485 16.233 1.00 76.94 93 ARG A N 1
ATOM 712 C CA . ARG A 1 93 ? -18.675 7.494 14.912 1.00 76.94 93 ARG A CA 1
ATOM 713 C C . ARG A 1 93 ? -18.216 8.678 14.062 1.00 76.94 93 ARG A C 1
ATOM 715 O O . ARG A 1 93 ? -17.819 8.486 12.919 1.00 76.94 93 ARG A O 1
ATOM 722 N N . ARG A 1 94 ? -18.150 9.883 14.643 1.00 80.25 94 ARG A N 1
ATOM 723 C CA . ARG A 1 94 ? -17.641 11.080 13.951 1.00 80.25 94 ARG A CA 1
ATOM 724 C C . ARG A 1 94 ? -16.186 10.913 13.507 1.00 80.25 94 ARG A C 1
ATOM 726 O O . ARG A 1 94 ? -15.836 11.327 12.408 1.00 80.25 94 ARG A O 1
ATOM 733 N N . ARG A 1 95 ? -15.335 10.291 14.333 1.00 84.00 95 ARG A N 1
ATOM 734 C CA . ARG A 1 95 ? -13.952 9.968 13.944 1.00 84.00 95 ARG A CA 1
ATOM 735 C C . ARG A 1 95 ? -13.902 8.942 12.816 1.00 84.00 95 ARG A C 1
ATOM 737 O O . ARG A 1 95 ? -13.075 9.111 11.931 1.00 84.00 95 ARG A O 1
ATOM 744 N N . ALA A 1 96 ? -14.754 7.916 12.834 1.00 84.06 96 ALA A N 1
ATOM 745 C CA . ALA A 1 96 ? -14.831 6.920 11.762 1.00 84.06 96 ALA A CA 1
ATOM 746 C C . ALA A 1 96 ? -15.234 7.561 10.424 1.00 84.06 96 ALA A C 1
ATOM 748 O O . ALA A 1 96 ? -14.478 7.446 9.466 1.00 84.06 96 ALA A O 1
ATOM 749 N N . GLN A 1 97 ? -16.309 8.353 10.415 1.00 87.12 97 GLN A N 1
ATOM 750 C CA . GLN A 1 97 ? -16.763 9.108 9.239 1.00 87.12 97 GLN A CA 1
ATOM 751 C C . GLN A 1 97 ? -15.695 10.084 8.726 1.00 87.12 97 GLN A C 1
ATOM 753 O O . GLN A 1 97 ? -15.460 10.191 7.527 1.00 87.12 97 GLN A O 1
ATOM 758 N N . GLN A 1 98 ? -14.991 10.778 9.628 1.00 89.88 98 GLN A N 1
ATOM 759 C CA . GLN A 1 98 ? -13.871 11.637 9.235 1.00 89.88 98 GLN A CA 1
ATOM 760 C C . GLN A 1 98 ? -12.716 10.849 8.618 1.00 89.88 98 GLN A C 1
ATOM 762 O O . GLN A 1 98 ? -12.068 11.363 7.707 1.00 89.88 98 GLN A O 1
ATOM 767 N N . ARG A 1 99 ? -12.434 9.62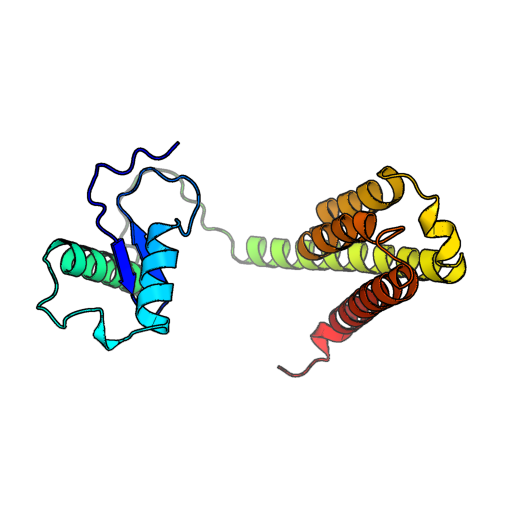6 9.091 1.00 89.75 99 ARG A N 1
ATOM 768 C CA . ARG A 1 99 ? -11.436 8.777 8.429 1.00 89.75 99 ARG A CA 1
ATOM 769 C C . ARG A 1 99 ? -11.905 8.380 7.037 1.00 89.75 99 ARG A C 1
ATOM 771 O O . ARG A 1 99 ? -11.122 8.486 6.106 1.00 89.75 99 ARG A O 1
ATOM 778 N N . GLU A 1 100 ? -13.151 7.935 6.901 1.00 92.06 100 GLU A N 1
ATOM 779 C CA . GLU A 1 100 ? -13.728 7.524 5.615 1.00 92.06 100 GLU A CA 1
ATOM 780 C C . GLU A 1 100 ? -13.681 8.663 4.599 1.00 92.06 100 GLU A C 1
ATOM 782 O O . GLU A 1 100 ? -13.181 8.463 3.499 1.00 92.06 100 GLU A O 1
ATOM 787 N N . SER A 1 101 ? -14.075 9.877 4.993 1.00 93.31 101 SER A N 1
ATOM 788 C CA . SER A 1 101 ? -13.962 11.068 4.142 1.00 93.31 101 SER A CA 1
ATOM 789 C C . SER A 1 101 ? -12.515 11.348 3.723 1.00 93.31 101 SER A C 1
ATOM 791 O O . SER A 1 101 ? -12.259 11.542 2.539 1.00 93.31 101 SER A O 1
ATOM 793 N N . ARG A 1 102 ? -11.545 11.293 4.649 1.00 95.88 102 ARG A N 1
ATOM 794 C CA . ARG A 1 102 ? -10.120 11.476 4.308 1.00 95.88 102 ARG A CA 1
ATOM 795 C C . ARG A 1 102 ? -9.616 10.412 3.338 1.00 95.88 102 ARG A C 1
ATOM 797 O O . ARG A 1 102 ? -8.880 10.743 2.410 1.00 95.88 102 ARG A O 1
ATOM 804 N N . VAL A 1 103 ? -10.014 9.157 3.547 1.00 96.50 103 VAL A N 1
ATOM 805 C CA . VAL A 1 103 ? -9.655 8.042 2.665 1.00 96.50 103 VAL A CA 1
ATOM 806 C C . VAL A 1 103 ? -10.252 8.267 1.280 1.00 96.50 103 VAL A C 1
ATOM 808 O O . VAL A 1 103 ? -9.515 8.172 0.301 1.00 96.50 103 VAL A O 1
ATOM 811 N N . SER A 1 104 ? -11.533 8.627 1.188 1.00 96.12 104 SER A N 1
ATOM 812 C CA . SER A 1 104 ? -12.206 8.937 -0.077 1.00 96.12 104 SER A CA 1
ATOM 813 C C . SER A 1 104 ? -11.493 10.051 -0.848 1.00 96.12 104 SER A C 1
ATOM 815 O O . SER A 1 104 ? -11.128 9.835 -2.004 1.00 96.12 104 SER A O 1
ATOM 817 N N . ASP A 1 105 ? -11.183 11.178 -0.198 1.00 95.88 105 ASP A N 1
ATOM 818 C CA . ASP A 1 105 ? -10.449 12.292 -0.820 1.00 95.88 105 ASP A CA 1
ATOM 819 C C . ASP A 1 105 ? -9.060 11.855 -1.322 1.00 95.88 105 ASP A C 1
ATOM 821 O O . ASP A 1 105 ? -8.598 12.261 -2.393 1.00 95.88 105 ASP A O 1
ATOM 825 N N . GLY A 1 106 ? -8.362 11.023 -0.542 1.00 97.50 106 GLY A N 1
ATOM 826 C CA . GLY A 1 106 ? -7.057 10.483 -0.917 1.00 97.50 106 GLY A CA 1
ATOM 827 C C . GLY A 1 106 ? -7.122 9.553 -2.125 1.00 97.50 106 GLY A C 1
ATOM 828 O O . GLY A 1 106 ? -6.271 9.636 -3.014 1.00 97.50 106 GLY A O 1
ATOM 829 N N . LEU A 1 107 ? -8.132 8.684 -2.171 1.00 97.75 107 LEU A N 1
ATOM 830 C CA . LEU A 1 107 ? -8.347 7.746 -3.271 1.00 97.75 107 LEU A CA 1
ATOM 831 C C . LEU A 1 107 ? -8.788 8.453 -4.557 1.00 97.75 107 LEU A C 1
ATOM 833 O O . LEU A 1 107 ? -8.353 8.051 -5.634 1.00 97.75 107 LEU A O 1
ATOM 837 N N . GLU A 1 108 ? -9.570 9.528 -4.470 1.00 97.19 108 GLU A N 1
ATOM 838 C CA . GLU A 1 108 ? -9.939 10.339 -5.635 1.00 97.19 108 GLU A CA 1
ATOM 839 C C . GLU A 1 108 ? -8.713 11.020 -6.261 1.00 97.19 108 GLU A C 1
ATOM 841 O O . GLU A 1 108 ? -8.499 10.950 -7.473 1.00 97.19 108 GLU A O 1
ATOM 846 N N . ARG A 1 109 ? -7.836 11.607 -5.437 1.00 97.69 109 ARG A N 1
ATOM 847 C CA . ARG A 1 109 ? -6.573 12.189 -5.927 1.00 97.69 109 ARG A CA 1
ATOM 848 C C . ARG A 1 109 ? -5.645 11.129 -6.508 1.00 97.69 109 ARG A C 1
ATOM 850 O O . ARG A 1 109 ? -4.977 11.385 -7.510 1.00 97.69 109 ARG A O 1
ATOM 857 N N . LEU A 1 110 ? -5.593 9.947 -5.892 1.00 98.25 110 LEU A N 1
ATOM 858 C CA . LEU A 1 110 ? -4.861 8.814 -6.448 1.00 98.25 110 LEU A CA 1
ATOM 859 C C . LEU A 1 110 ? -5.431 8.408 -7.808 1.00 98.25 110 LEU A C 1
ATOM 861 O O . LEU A 1 110 ? -4.646 8.144 -8.709 1.00 98.25 110 LEU A O 1
ATOM 865 N N . ASP A 1 111 ? -6.751 8.409 -7.993 1.00 98.19 111 ASP A N 1
ATOM 866 C CA . ASP A 1 111 ? -7.376 8.073 -9.275 1.00 98.19 111 ASP A CA 1
ATOM 867 C C . ASP A 1 111 ? 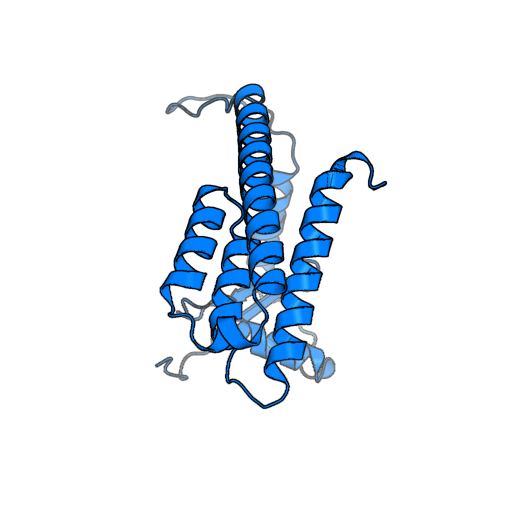-6.939 9.007 -10.407 1.00 98.19 111 ASP A C 1
ATOM 869 O O . ASP A 1 111 ? -6.616 8.554 -11.507 1.00 98.19 111 ASP A O 1
ATOM 873 N N . VAL A 1 112 ? -6.905 10.313 -10.135 1.00 97.94 112 VAL A N 1
ATOM 874 C CA . VAL A 1 112 ? -6.397 11.310 -11.089 1.00 97.94 112 VAL A CA 1
ATOM 875 C C . VAL A 1 112 ? -4.938 11.014 -11.427 1.00 97.94 112 VAL A C 1
ATOM 877 O O . VAL A 1 112 ? -4.588 10.887 -12.598 1.00 97.94 112 VAL A O 1
ATOM 880 N N . TRP A 1 113 ? -4.107 10.794 -10.409 1.00 97.69 113 TRP A N 1
ATOM 881 C CA . TRP A 1 113 ? -2.692 10.498 -10.604 1.00 97.69 113 TRP A CA 1
ATOM 882 C C . TRP A 1 113 ? -2.451 9.193 -11.385 1.00 97.69 113 TRP A C 1
ATOM 884 O O . TRP A 1 113 ? -1.597 9.158 -12.269 1.00 97.69 113 TRP A O 1
ATOM 894 N N . LEU A 1 114 ? -3.230 8.133 -11.134 1.00 97.75 114 LEU A N 1
ATOM 895 C CA . LEU A 1 114 ? -3.166 6.879 -11.897 1.00 97.75 114 LEU A CA 1
ATOM 896 C C . LEU A 1 114 ? -3.484 7.113 -13.379 1.00 97.75 114 LEU A C 1
ATOM 898 O O . LEU A 1 114 ? -2.779 6.603 -14.253 1.00 97.75 114 LEU A O 1
ATOM 902 N N . LYS A 1 115 ? -4.526 7.903 -13.673 1.00 97.12 115 LYS A N 1
ATOM 903 C CA . LYS A 1 115 ? -4.880 8.270 -15.052 1.00 97.12 115 LYS A CA 1
ATOM 904 C C . LYS A 1 115 ? -3.763 9.067 -15.712 1.00 97.12 115 LYS A C 1
ATOM 906 O O . LYS A 1 115 ? -3.458 8.797 -16.869 1.00 97.12 115 LYS A O 1
ATOM 911 N N . ASP A 1 116 ? -3.130 9.986 -14.989 1.00 96.62 116 ASP A N 1
ATOM 912 C CA . ASP A 1 116 ? -2.006 10.766 -15.506 1.00 96.62 116 ASP A CA 1
ATOM 913 C C . ASP A 1 116 ? -0.786 9.886 -15.792 1.00 96.62 116 ASP A C 1
ATOM 915 O O . ASP A 1 116 ? -0.147 10.045 -16.833 1.00 96.62 116 ASP A O 1
ATOM 919 N N . VAL A 1 117 ? -0.476 8.916 -14.927 1.00 95.62 117 VAL A N 1
ATOM 920 C CA . VAL A 1 117 ? 0.592 7.930 -15.161 1.00 95.62 117 VAL A CA 1
ATOM 921 C C . VAL A 1 117 ? 0.350 7.163 -16.463 1.00 95.62 117 VAL A C 1
ATOM 923 O O . VAL A 1 117 ? 1.250 7.070 -17.298 1.00 95.62 117 VAL A O 1
ATOM 926 N N . VAL A 1 118 ? -0.868 6.653 -16.664 1.00 95.19 118 VAL A N 1
ATOM 927 C CA . VAL A 1 118 ? -1.224 5.898 -17.876 1.00 95.19 118 VAL A CA 1
ATOM 928 C C . VAL A 1 118 ? -1.239 6.806 -19.108 1.00 95.19 118 VAL A C 1
ATOM 930 O O . VAL A 1 118 ? -0.679 6.441 -20.141 1.00 95.19 118 VAL A O 1
ATOM 933 N N . ARG A 1 119 ? -1.816 8.009 -19.001 1.00 95.94 119 ARG A N 1
ATOM 934 C CA . ARG A 1 119 ? -1.911 8.992 -20.092 1.00 95.94 119 ARG A CA 1
ATOM 935 C C . ARG A 1 119 ? -0.540 9.449 -20.585 1.00 95.94 119 ARG A C 1
ATOM 937 O O . ARG A 1 119 ? -0.361 9.629 -21.783 1.00 95.94 119 ARG A O 1
ATOM 944 N N . ASN A 1 120 ? 0.417 9.624 -19.676 1.00 94.19 120 ASN A N 1
ATOM 945 C CA . ASN A 1 120 ? 1.787 10.012 -20.011 1.00 94.19 120 ASN A CA 1
ATOM 946 C C . ASN A 1 120 ? 2.650 8.838 -20.513 1.00 94.19 120 ASN A C 1
ATOM 948 O O . ASN A 1 120 ? 3.812 9.047 -20.864 1.00 94.19 120 ASN A O 1
ATOM 952 N N . GLY A 1 121 ? 2.095 7.623 -20.551 1.00 93.69 121 GLY A N 1
ATOM 953 C CA . GLY A 1 121 ? 2.767 6.413 -21.002 1.00 93.69 121 GLY A CA 1
ATOM 954 C C . GLY A 1 121 ? 3.707 5.823 -19.951 1.00 93.69 121 GLY A C 1
ATOM 955 O O . GLY A 1 121 ? 4.489 6.521 -19.304 1.00 93.69 121 GLY A O 1
ATOM 956 N N . LEU A 1 122 ? 3.686 4.493 -19.820 1.00 92.12 122 LEU A N 1
ATOM 957 C CA . LEU A 1 122 ? 4.494 3.799 -18.814 1.00 92.12 122 LEU A CA 1
ATOM 958 C C . LEU A 1 122 ? 5.994 3.996 -19.035 1.00 92.12 122 LEU A C 1
ATOM 960 O O . LEU A 1 122 ? 6.716 4.124 -18.059 1.00 92.12 122 LEU A O 1
ATOM 964 N N . ALA A 1 123 ? 6.466 4.131 -20.278 1.00 90.62 123 ALA A N 1
ATOM 965 C CA . ALA A 1 123 ? 7.877 4.410 -20.569 1.00 90.62 123 ALA A CA 1
ATOM 966 C C . ALA A 1 123 ? 8.406 5.674 -19.856 1.00 90.62 123 ALA A C 1
ATOM 968 O O . ALA A 1 123 ? 9.557 5.711 -19.433 1.00 90.62 123 ALA A O 1
ATOM 969 N N . ASN A 1 124 ? 7.560 6.689 -19.638 1.00 90.94 124 ASN A N 1
ATOM 970 C CA . ASN A 1 124 ? 7.937 7.899 -18.900 1.00 90.94 124 ASN A CA 1
ATOM 971 C C . ASN A 1 124 ? 8.134 7.638 -17.399 1.00 90.94 124 ASN A C 1
ATOM 973 O O . ASN A 1 124 ? 8.827 8.386 -16.719 1.00 90.94 124 ASN A O 1
ATOM 977 N N . VAL A 1 125 ? 7.510 6.588 -16.866 1.00 92.50 125 VAL A N 1
ATOM 978 C CA . VAL A 1 125 ? 7.624 6.189 -15.460 1.00 92.50 125 VAL A CA 1
ATOM 979 C C . VAL A 1 125 ? 9.006 5.620 -15.160 1.00 92.50 125 VAL A C 1
ATOM 981 O O . VAL A 1 125 ? 9.513 5.784 -14.053 1.00 92.50 125 VAL A O 1
ATOM 984 N N . GLU A 1 126 ? 9.644 5.003 -16.156 1.00 90.75 126 GLU A N 1
ATOM 985 C CA . GLU A 1 126 ? 10.985 4.446 -16.023 1.00 90.75 126 GLU A CA 1
ATOM 986 C C . GLU A 1 126 ? 11.969 5.507 -15.527 1.00 90.75 126 GLU A C 1
ATOM 988 O O . GLU A 1 126 ? 12.702 5.281 -14.571 1.00 90.75 126 GLU A O 1
ATOM 993 N N . THR A 1 127 ? 11.942 6.712 -16.089 1.00 89.81 127 THR A N 1
ATOM 994 C CA . THR A 1 127 ? 12.864 7.801 -15.732 1.00 89.81 127 THR A CA 1
ATOM 995 C C . THR A 1 127 ? 12.463 8.582 -14.479 1.00 89.81 127 THR A C 1
ATOM 997 O O . THR A 1 127 ? 13.186 9.500 -14.088 1.00 89.81 127 THR A O 1
ATOM 1000 N N . LYS A 1 128 ? 11.349 8.241 -13.816 1.00 93.38 128 LYS A N 1
ATOM 1001 C CA . LYS A 1 128 ? 10.905 8.975 -12.626 1.00 93.38 128 LYS A CA 1
ATOM 1002 C C . LYS A 1 128 ? 11.806 8.682 -11.424 1.00 93.38 128 LYS A C 1
ATOM 1004 O O . LYS A 1 128 ? 12.141 7.524 -11.173 1.00 93.38 128 LYS A O 1
ATOM 1009 N N . PRO A 1 129 ? 12.187 9.715 -10.656 1.00 92.06 129 PRO A N 1
ATOM 1010 C CA . PRO A 1 129 ? 12.998 9.538 -9.461 1.00 92.06 129 PRO A CA 1
ATOM 1011 C C . PRO A 1 129 ? 12.138 9.021 -8.295 1.00 92.06 129 PRO A C 1
ATOM 1013 O O . PRO A 1 129 ? 10.915 9.149 -8.316 1.00 92.06 129 PRO A O 1
ATOM 1016 N N . ALA A 1 130 ? 12.771 8.495 -7.242 1.00 89.25 130 ALA A N 1
ATOM 1017 C CA . ALA A 1 130 ? 12.075 7.981 -6.053 1.00 89.25 130 ALA A CA 1
ATOM 1018 C C . ALA A 1 130 ? 11.013 8.941 -5.454 1.00 89.25 130 ALA A C 1
ATOM 1020 O O . ALA A 1 130 ? 9.906 8.468 -5.169 1.00 89.25 130 ALA A O 1
ATOM 1021 N N . PRO A 1 131 ? 11.242 10.275 -5.364 1.00 94.56 131 PRO A N 1
ATOM 1022 C CA . PRO A 1 131 ? 10.246 11.222 -4.855 1.00 94.56 131 PRO A CA 1
ATOM 1023 C C . PRO A 1 131 ? 8.895 11.179 -5.574 1.00 94.56 131 PRO A C 1
ATOM 1025 O O . PRO A 1 131 ? 7.868 11.380 -4.936 1.00 94.56 131 PRO A O 1
ATOM 1028 N N . PHE A 1 132 ? 8.869 10.843 -6.869 1.00 95.56 132 PHE A N 1
ATOM 1029 C CA . PHE A 1 132 ? 7.629 10.713 -7.641 1.00 95.56 132 PHE A CA 1
ATOM 1030 C C . PHE A 1 132 ? 6.641 9.721 -7.006 1.00 95.56 132 PHE A C 1
ATOM 1032 O O . PHE A 1 132 ? 5.435 9.963 -6.982 1.00 95.56 132 PHE A O 1
ATOM 1039 N N . TRP A 1 133 ? 7.155 8.616 -6.463 1.00 95.44 133 TRP A N 1
ATOM 1040 C CA . TRP A 1 133 ? 6.361 7.589 -5.788 1.00 95.44 133 TRP A CA 1
ATOM 1041 C C . TRP A 1 133 ? 6.184 7.888 -4.303 1.00 95.44 133 TRP A C 1
ATOM 1043 O O . TRP A 1 133 ? 5.098 7.702 -3.753 1.00 95.44 133 TRP A O 1
ATOM 1053 N N . GLU A 1 134 ? 7.245 8.360 -3.646 1.00 95.44 134 GLU A N 1
ATOM 1054 C CA . GLU A 1 134 ? 7.234 8.646 -2.212 1.00 95.44 134 GLU A CA 1
ATOM 1055 C C . GLU A 1 134 ? 6.248 9.754 -1.850 1.00 95.44 134 GLU A C 1
ATOM 1057 O O . GLU A 1 134 ? 5.542 9.635 -0.850 1.00 95.44 134 GLU A O 1
ATOM 1062 N N . GLU A 1 135 ? 6.170 10.821 -2.645 1.00 97.12 135 GLU A N 1
ATOM 1063 C CA . GLU A 1 135 ? 5.211 11.904 -2.421 1.00 97.12 135 GLU A CA 1
ATOM 1064 C C . GLU A 1 135 ? 3.775 11.402 -2.544 1.00 97.12 135 GLU A C 1
ATOM 1066 O O . GLU A 1 135 ? 2.926 11.743 -1.717 1.00 97.12 135 GLU A O 1
ATOM 1071 N N . GLN A 1 136 ? 3.507 10.531 -3.519 1.00 98.00 136 GLN A N 1
ATOM 1072 C CA . GLN A 1 136 ? 2.183 9.950 -3.683 1.00 98.00 136 GLN A CA 1
ATOM 1073 C C . GLN A 1 136 ? 1.831 8.986 -2.541 1.00 98.00 136 GLN A C 1
ATOM 1075 O O . GLN A 1 136 ? 0.703 9.001 -2.043 1.00 98.00 136 GLN A O 1
ATOM 1080 N N . ALA A 1 137 ? 2.794 8.199 -2.057 1.00 97.81 137 ALA A N 1
ATOM 1081 C CA . ALA A 1 137 ? 2.607 7.360 -0.878 1.00 97.81 137 ALA A CA 1
ATOM 1082 C C . ALA A 1 137 ? 2.373 8.198 0.396 1.00 97.81 137 ALA A C 1
ATOM 1084 O O . ALA A 1 137 ? 1.459 7.890 1.161 1.00 97.81 137 ALA A O 1
ATOM 1085 N N . LYS A 1 138 ? 3.130 9.286 0.605 1.00 97.94 138 LYS A N 1
ATOM 1086 C CA . LYS A 1 138 ? 2.949 10.217 1.739 1.00 97.94 138 LYS A CA 1
ATOM 1087 C C . LYS A 1 138 ? 1.544 10.819 1.749 1.00 97.94 138 LYS A C 1
ATOM 1089 O O . LYS A 1 138 ? 0.863 10.737 2.765 1.00 97.94 138 LYS A O 1
ATOM 1094 N N . ARG A 1 139 ? 1.060 11.293 0.595 1.00 97.62 139 ARG A N 1
ATOM 1095 C CA . ARG A 1 139 ? -0.314 11.811 0.443 1.00 97.62 139 ARG A CA 1
ATOM 1096 C C . ARG A 1 139 ? -1.377 10.793 0.862 1.00 97.62 139 ARG A C 1
ATOM 1098 O O . ARG A 1 139 ? -2.382 11.166 1.461 1.00 97.62 139 ARG A O 1
ATOM 1105 N N . LEU A 1 140 ? -1.161 9.508 0.578 1.00 98.12 140 LEU A N 1
ATOM 1106 C CA . LEU A 1 140 ? -2.065 8.436 1.003 1.00 98.12 140 LEU A CA 1
ATOM 1107 C C . LEU A 1 140 ? -1.977 8.146 2.505 1.00 98.12 140 LEU A C 1
ATOM 1109 O O . LEU A 1 140 ? -2.995 7.820 3.112 1.00 98.12 140 LEU A O 1
ATOM 1113 N N . VAL A 1 141 ? -0.801 8.282 3.124 1.00 97.88 141 VAL A N 1
ATOM 1114 C CA . VAL A 1 141 ? -0.661 8.208 4.590 1.00 97.88 141 VAL A CA 1
ATOM 1115 C C . VAL A 1 141 ? -1.429 9.348 5.258 1.00 97.88 141 VAL A C 1
ATOM 1117 O O . VAL A 1 141 ? -2.194 9.090 6.189 1.00 97.88 141 VAL A O 1
ATOM 1120 N N . ASP A 1 142 ? -1.303 10.571 4.740 1.00 97.06 142 ASP A N 1
ATOM 1121 C CA . ASP A 1 142 ? -2.025 11.750 5.242 1.00 97.06 142 ASP A CA 1
ATOM 1122 C C . ASP A 1 142 ? -3.548 11.587 5.099 1.00 97.06 142 ASP A C 1
ATOM 1124 O O . ASP A 1 142 ? -4.318 11.947 5.993 1.00 97.06 142 ASP A O 1
ATOM 1128 N N . ALA A 1 143 ? -3.980 10.953 4.006 1.00 97.12 143 ALA A N 1
ATOM 1129 C CA . ALA A 1 143 ? -5.365 10.559 3.760 1.00 97.12 143 ALA A CA 1
ATOM 1130 C C . ALA A 1 143 ? -5.836 9.345 4.587 1.00 97.12 143 ALA A C 1
ATOM 1132 O O . ALA A 1 143 ? -6.992 8.948 4.493 1.00 97.12 143 ALA A O 1
ATOM 1133 N N . GLN A 1 144 ? -4.971 8.742 5.408 1.00 97.00 144 GLN A N 1
ATOM 1134 C CA . GLN A 1 144 ? -5.249 7.532 6.195 1.00 97.00 144 GLN A CA 1
ATOM 1135 C C . GLN A 1 144 ? -5.499 6.256 5.363 1.00 97.00 144 GLN A C 1
ATOM 1137 O O . GLN A 1 144 ? -6.006 5.259 5.879 1.00 97.00 144 GLN A O 1
ATOM 1142 N N . ALA A 1 145 ? -5.056 6.233 4.105 1.00 96.81 145 ALA A N 1
ATOM 1143 C CA . ALA A 1 145 ? -5.101 5.095 3.185 1.00 96.81 145 ALA A CA 1
ATOM 1144 C C . ALA A 1 145 ? -3.777 4.294 3.188 1.00 96.81 145 ALA A C 1
ATOM 1146 O O . ALA A 1 145 ? -3.177 4.022 2.145 1.00 96.81 145 ALA A O 1
ATOM 1147 N N . GLY A 1 146 ? -3.296 3.895 4.373 1.00 96.50 146 GLY A N 1
ATOM 1148 C CA . GLY A 1 146 ? -1.950 3.320 4.558 1.00 96.50 146 GLY A CA 1
ATOM 1149 C C . GLY A 1 146 ? -1.666 2.024 3.779 1.00 96.50 146 GLY A C 1
ATOM 1150 O O . GLY A 1 146 ? -0.545 1.807 3.312 1.00 96.50 146 GLY A O 1
ATOM 1151 N N . GLY A 1 147 ? -2.681 1.177 3.571 1.00 95.62 147 GLY A N 1
ATOM 1152 C CA . GLY A 1 147 ? -2.542 -0.020 2.731 1.00 95.62 147 GLY A CA 1
ATOM 1153 C C . GLY A 1 147 ? -2.233 0.327 1.271 1.00 95.62 147 GLY A C 1
ATOM 1154 O O . GLY A 1 147 ? -1.403 -0.324 0.637 1.00 95.62 147 GLY A O 1
ATOM 1155 N N . MET A 1 148 ? -2.834 1.406 0.763 1.00 97.44 148 MET A N 1
ATOM 1156 C CA . MET A 1 148 ? -2.568 1.900 -0.584 1.00 97.44 148 MET A CA 1
ATOM 1157 C C . MET A 1 148 ? -1.236 2.627 -0.684 1.00 97.44 148 MET A C 1
ATOM 1159 O O . MET A 1 148 ? -0.509 2.406 -1.648 1.00 97.44 148 MET A O 1
ATOM 1163 N N . ALA A 1 149 ? -0.861 3.391 0.345 1.00 98.06 149 ALA A N 1
ATOM 1164 C CA . ALA A 1 149 ? 0.473 3.981 0.433 1.00 98.06 149 ALA A CA 1
ATOM 1165 C C . ALA A 1 149 ? 1.568 2.911 0.290 1.00 98.06 149 ALA A C 1
ATOM 1167 O O . ALA A 1 149 ? 2.485 3.062 -0.510 1.00 98.06 149 ALA A O 1
ATOM 1168 N N . THR A 1 150 ? 1.415 1.782 0.992 1.00 97.56 150 THR A N 1
ATOM 1169 C CA . THR A 1 150 ? 2.366 0.661 0.923 1.00 97.56 150 THR A CA 1
ATOM 1170 C C . THR A 1 150 ? 2.454 0.058 -0.481 1.00 97.56 150 THR A C 1
ATOM 1172 O O . THR A 1 150 ? 3.550 -0.256 -0.943 1.00 97.56 150 THR A O 1
ATOM 1175 N N . ARG A 1 151 ? 1.318 -0.105 -1.175 1.00 97.00 151 ARG A N 1
ATOM 1176 C CA . ARG A 1 151 ? 1.291 -0.573 -2.573 1.00 97.00 151 ARG A CA 1
ATOM 1177 C C . ARG A 1 151 ? 2.028 0.394 -3.498 1.00 97.00 151 ARG A C 1
ATOM 1179 O O . ARG A 1 151 ? 2.927 -0.037 -4.210 1.00 97.00 151 ARG A O 1
ATOM 1186 N N . VAL A 1 152 ? 1.712 1.686 -3.418 1.00 97.44 152 VAL A N 1
ATOM 1187 C CA . VAL A 1 152 ? 2.350 2.733 -4.232 1.00 97.44 152 VAL A CA 1
ATOM 1188 C C . VAL A 1 152 ? 3.861 2.772 -4.013 1.00 97.44 152 VAL A C 1
ATOM 1190 O O . VAL A 1 152 ? 4.611 2.851 -4.982 1.00 97.44 152 VAL A O 1
ATOM 1193 N N . SER A 1 153 ? 4.331 2.644 -2.767 1.00 96.19 153 SER A N 1
ATOM 1194 C CA . SER A 1 153 ? 5.769 2.566 -2.484 1.00 96.19 153 SER A CA 1
ATOM 1195 C C . SER A 1 153 ? 6.439 1.380 -3.185 1.00 96.19 153 SER A C 1
ATOM 1197 O O . SER A 1 153 ? 7.518 1.546 -3.748 1.00 96.19 153 SER A O 1
ATOM 1199 N N . ARG A 1 154 ? 5.798 0.204 -3.221 1.00 95.62 154 ARG A N 1
ATOM 1200 C CA . ARG A 1 154 ? 6.336 -0.984 -3.911 1.00 95.62 154 ARG A CA 1
ATOM 1201 C C . ARG A 1 154 ? 6.384 -0.827 -5.427 1.00 95.62 154 ARG A C 1
ATOM 1203 O O . ARG A 1 154 ? 7.247 -1.416 -6.067 1.00 95.62 154 ARG A O 1
ATOM 1210 N N . TRP A 1 155 ? 5.499 -0.026 -6.019 1.00 96.25 155 TRP A N 1
ATOM 1211 C CA . TRP A 1 155 ? 5.522 0.207 -7.465 1.00 96.25 155 TRP A CA 1
ATOM 1212 C C . TRP A 1 155 ? 6.799 0.901 -7.936 1.00 96.25 155 TRP A C 1
ATOM 1214 O O . TRP A 1 155 ? 7.188 0.706 -9.083 1.00 96.25 155 TRP A O 1
ATOM 1224 N N . SER A 1 156 ? 7.490 1.629 -7.052 1.00 94.56 156 SER A N 1
ATOM 1225 C CA . SER A 1 156 ? 8.792 2.237 -7.358 1.00 94.56 156 SER A CA 1
ATOM 1226 C C . SER A 1 156 ? 9.878 1.218 -7.726 1.00 94.56 156 SER A C 1
ATOM 1228 O O . SER A 1 156 ? 10.816 1.559 -8.442 1.00 94.56 156 SER A O 1
ATOM 1230 N N . GLU A 1 157 ? 9.724 -0.038 -7.299 1.00 94.12 157 GLU A N 1
ATOM 1231 C CA . GLU A 1 157 ? 10.663 -1.133 -7.564 1.00 94.12 157 GLU A CA 1
ATOM 1232 C C . GLU A 1 157 ? 10.377 -1.847 -8.896 1.00 94.12 157 GLU A C 1
ATOM 1234 O O . GLU A 1 157 ? 11.189 -2.643 -9.366 1.00 94.12 157 GLU A O 1
ATOM 1239 N N . ILE A 1 158 ? 9.215 -1.599 -9.512 1.00 95.25 158 ILE A N 1
ATOM 1240 C CA . ILE A 1 158 ? 8.790 -2.314 -10.719 1.00 95.25 158 ILE A CA 1
ATOM 1241 C C . ILE A 1 158 ? 9.540 -1.829 -11.967 1.00 95.25 158 ILE A C 1
ATOM 1243 O O . ILE A 1 158 ? 10.033 -2.691 -12.704 1.00 95.25 158 ILE A O 1
ATOM 1247 N N . PRO A 1 159 ? 9.659 -0.516 -12.253 1.00 94.19 159 PRO A N 1
ATOM 1248 C CA . PRO A 1 159 ? 10.389 -0.058 -13.425 1.00 94.19 159 PRO A CA 1
ATOM 1249 C C . PRO A 1 159 ? 11.810 -0.625 -13.467 1.00 94.19 159 PRO A C 1
ATOM 1251 O O . PRO A 1 159 ? 12.507 -0.648 -12.457 1.00 94.19 159 PRO A O 1
ATOM 1254 N N . ARG A 1 160 ? 12.248 -1.073 -14.650 1.00 91.00 160 ARG A N 1
ATOM 1255 C CA . ARG A 1 160 ? 13.568 -1.697 -14.892 1.00 91.00 160 ARG A CA 1
ATOM 1256 C C . ARG A 1 160 ? 13.799 -3.076 -14.262 1.00 91.00 160 ARG A C 1
ATOM 1258 O O . ARG A 1 160 ? 14.879 -3.632 -14.432 1.00 91.00 160 ARG A O 1
ATOM 1265 N N . SER A 1 161 ? 12.807 -3.690 -13.618 1.00 93.44 161 SER A N 1
ATOM 1266 C CA . SER A 1 161 ? 12.958 -5.020 -12.993 1.00 93.44 161 SER A CA 1
ATOM 1267 C C . SER A 1 161 ? 12.861 -6.215 -13.968 1.00 93.44 161 SER A C 1
ATOM 1269 O O . SER A 1 161 ? 12.580 -7.333 -13.540 1.00 93.44 161 SER A O 1
ATOM 1271 N N . GLY A 1 162 ? 13.044 -6.006 -15.279 1.00 93.50 162 GLY A N 1
ATOM 1272 C CA . GLY A 1 162 ? 12.926 -7.032 -16.333 1.00 93.50 162 GLY A CA 1
ATOM 1273 C C . GLY A 1 162 ? 12.091 -6.566 -17.532 1.00 93.50 162 GLY A C 1
ATOM 1274 O O . GLY A 1 162 ? 11.383 -5.577 -17.433 1.00 93.50 162 GLY A O 1
ATOM 1275 N N . ARG A 1 163 ? 12.147 -7.252 -18.683 1.00 93.56 163 ARG A N 1
ATOM 1276 C CA . ARG A 1 163 ? 11.471 -6.801 -19.929 1.00 93.56 163 ARG A CA 1
ATOM 1277 C C . ARG A 1 163 ? 9.942 -6.694 -19.830 1.00 93.56 163 ARG A C 1
ATOM 1279 O O . ARG A 1 163 ? 9.329 -5.973 -20.605 1.00 93.56 163 ARG A O 1
ATOM 1286 N N . ASP A 1 164 ? 9.340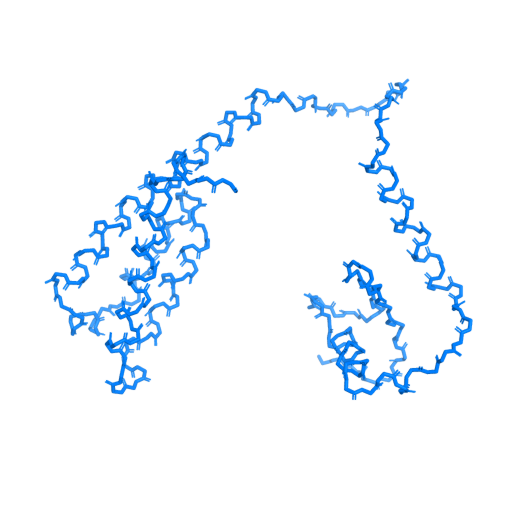 -7.413 -18.894 1.00 95.62 164 ASP A N 1
ATOM 1287 C CA . ASP A 1 164 ? 7.900 -7.474 -18.636 1.00 95.62 164 ASP A CA 1
ATOM 1288 C C . ASP A 1 164 ? 7.415 -6.426 -17.614 1.00 95.62 164 ASP A C 1
ATOM 1290 O O . ASP A 1 164 ? 6.227 -6.388 -17.280 1.00 95.62 164 ASP A O 1
ATOM 1294 N N . TRP A 1 165 ? 8.314 -5.568 -17.113 1.00 96.12 165 TRP A N 1
ATOM 1295 C CA . TRP A 1 165 ? 7.983 -4.556 -16.110 1.00 96.12 165 TRP A CA 1
ATOM 1296 C C . TRP A 1 165 ? 6.785 -3.662 -16.484 1.00 96.12 165 TRP A C 1
ATOM 1298 O O . TRP A 1 165 ? 5.996 -3.377 -15.577 1.00 96.12 165 TRP A O 1
ATOM 1308 N N . PRO A 1 166 ? 6.568 -3.244 -17.756 1.00 96.06 166 PRO A N 1
ATOM 1309 C CA . PRO A 1 166 ? 5.429 -2.389 -18.086 1.00 96.06 166 PRO A CA 1
ATOM 1310 C C . PRO A 1 166 ? 4.101 -3.104 -17.837 1.00 96.06 166 PRO A C 1
ATOM 1312 O O . PRO A 1 166 ? 3.181 -2.521 -17.269 1.00 96.06 166 PRO A O 1
ATOM 1315 N N . THR A 1 167 ? 4.017 -4.387 -18.197 1.00 96.25 167 THR A N 1
ATOM 1316 C CA . THR A 1 167 ? 2.826 -5.215 -17.976 1.00 96.25 167 THR A CA 1
ATOM 1317 C C . THR A 1 167 ? 2.561 -5.404 -16.487 1.00 96.25 167 THR A C 1
ATOM 1319 O O . THR A 1 167 ? 1.431 -5.216 -16.041 1.00 96.25 167 THR A O 1
ATOM 1322 N N . ARG A 1 168 ? 3.599 -5.714 -15.696 1.00 96.94 168 ARG A N 1
ATOM 1323 C CA . ARG A 1 168 ? 3.473 -5.857 -14.236 1.00 96.94 168 ARG A CA 1
ATOM 1324 C C . ARG A 1 168 ? 2.990 -4.570 -13.573 1.00 96.94 168 ARG A C 1
ATOM 1326 O O . ARG A 1 168 ? 2.072 -4.617 -12.759 1.00 96.94 168 ARG A O 1
ATOM 1333 N N . LEU A 1 169 ? 3.561 -3.425 -13.952 1.00 96.81 169 LEU A N 1
ATOM 1334 C CA . LEU A 1 169 ? 3.121 -2.135 -13.429 1.00 96.81 169 LEU A CA 1
ATOM 1335 C C . LEU A 1 169 ? 1.672 -1.843 -13.837 1.00 96.81 169 LEU A C 1
ATOM 1337 O O . LEU A 1 169 ? 0.879 -1.433 -12.999 1.00 96.81 169 LEU A O 1
ATOM 1341 N N . LEU A 1 170 ? 1.298 -2.091 -15.095 1.00 96.75 170 LEU A N 1
ATOM 1342 C CA . LEU A 1 170 ? -0.065 -1.848 -15.568 1.00 96.75 170 LEU A CA 1
ATOM 1343 C C . LEU A 1 170 ? -1.108 -2.672 -14.803 1.00 96.75 170 LEU A C 1
ATOM 1345 O O . LEU A 1 170 ? -2.165 -2.143 -14.462 1.00 96.75 170 LEU A O 1
ATOM 1349 N N . ILE A 1 171 ? -0.805 -3.939 -14.506 1.00 97.81 171 ILE A N 1
ATOM 1350 C CA . ILE A 1 171 ? -1.665 -4.803 -13.686 1.00 97.81 171 ILE A CA 1
ATOM 1351 C C . ILE A 1 171 ? -1.871 -4.178 -12.304 1.00 97.81 171 ILE A C 1
ATOM 1353 O O . ILE A 1 171 ? -3.005 -4.047 -11.851 1.00 97.81 171 ILE A O 1
ATOM 1357 N N . GLU A 1 172 ? -0.796 -3.739 -11.656 1.00 97.81 172 GLU A N 1
ATOM 1358 C CA . GLU A 1 172 ? -0.858 -3.103 -10.341 1.00 97.81 172 GLU A CA 1
ATOM 1359 C C . GLU A 1 172 ? -1.680 -1.800 -10.339 1.00 97.81 172 GLU A C 1
ATOM 1361 O O . GLU A 1 172 ? -2.544 -1.609 -9.477 1.00 97.81 172 GLU A O 1
ATOM 1366 N N . LEU A 1 173 ? -1.478 -0.932 -11.339 1.00 97.69 173 LEU A N 1
ATOM 1367 C CA . LEU A 1 173 ? -2.271 0.292 -11.513 1.00 97.69 173 LEU A CA 1
ATOM 1368 C C . LEU A 1 173 ? -3.754 -0.037 -11.763 1.00 97.69 173 LEU A C 1
ATOM 1370 O O . LEU A 1 173 ? -4.639 0.623 -11.215 1.00 97.69 173 LEU A O 1
ATOM 1374 N N . GLY A 1 174 ? -4.035 -1.083 -12.546 1.00 97.50 174 GLY A N 1
ATOM 1375 C CA . GLY A 1 174 ? -5.386 -1.576 -12.812 1.00 97.50 174 GLY A CA 1
ATOM 1376 C C . GLY A 1 174 ? -6.080 -2.116 -11.559 1.00 97.50 174 GLY A C 1
ATOM 1377 O O . GLY A 1 174 ? -7.227 -1.762 -11.287 1.00 97.50 174 GLY A O 1
ATOM 1378 N N . LEU A 1 175 ? -5.378 -2.902 -10.740 1.00 97.94 175 LEU A N 1
ATOM 1379 C CA . LEU A 1 175 ? -5.896 -3.396 -9.460 1.00 97.94 175 LEU A CA 1
ATOM 1380 C C . LEU A 1 175 ? -6.201 -2.250 -8.489 1.00 97.94 175 LEU A C 1
ATOM 1382 O O . LEU A 1 175 ? -7.219 -2.285 -7.794 1.00 97.94 175 LEU A O 1
ATOM 1386 N N . ALA A 1 176 ? -5.357 -1.217 -8.451 1.00 97.88 176 ALA A N 1
ATOM 1387 C CA . ALA A 1 176 ? -5.638 -0.021 -7.665 1.00 97.88 176 ALA A CA 1
ATOM 1388 C C . ALA A 1 176 ? -6.865 0.734 -8.189 1.00 97.88 176 ALA A C 1
ATOM 1390 O O . ALA A 1 176 ? -7.711 1.141 -7.393 1.00 97.88 176 ALA A O 1
ATOM 1391 N N . LYS A 1 177 ? -7.016 0.857 -9.513 1.00 97.62 177 LYS A N 1
ATOM 1392 C CA . LYS A 1 177 ? -8.194 1.475 -10.130 1.00 97.62 177 LYS A CA 1
ATOM 1393 C C . LYS A 1 177 ? -9.485 0.732 -9.780 1.00 97.62 177 LYS A C 1
ATOM 1395 O O . LYS A 1 177 ? -10.468 1.376 -9.414 1.00 97.62 177 LYS A O 1
ATOM 1400 N N . LEU A 1 178 ? -9.476 -0.598 -9.845 1.00 96.62 178 LEU A N 1
ATOM 1401 C CA . LEU A 1 178 ? -10.621 -1.429 -9.463 1.00 96.62 178 LEU A CA 1
ATOM 1402 C C . LEU A 1 178 ? -10.963 -1.271 -7.980 1.00 96.62 178 LEU A C 1
ATOM 1404 O O . LEU A 1 178 ? -12.134 -1.134 -7.638 1.00 96.62 178 LEU A O 1
ATOM 1408 N N . LEU A 1 179 ? -9.957 -1.221 -7.104 1.00 96.12 179 LEU A N 1
ATOM 1409 C CA . LEU A 1 179 ? -10.176 -0.979 -5.679 1.00 96.12 179 LEU A CA 1
ATOM 1410 C C . LEU A 1 179 ? -10.809 0.395 -5.422 1.00 96.12 179 LEU A C 1
ATOM 1412 O O . LEU A 1 179 ? -11.735 0.494 -4.622 1.00 96.12 179 LEU A O 1
ATOM 1416 N N . ILE A 1 180 ? -10.338 1.445 -6.101 1.00 96.25 180 ILE A N 1
ATOM 1417 C CA . ILE A 1 180 ? -10.923 2.788 -5.986 1.00 96.25 180 ILE A CA 1
ATOM 1418 C C . ILE A 1 180 ? -12.382 2.774 -6.457 1.00 96.25 180 ILE A C 1
ATOM 1420 O O . ILE A 1 180 ? -13.246 3.334 -5.788 1.00 96.25 180 ILE A O 1
ATOM 1424 N N . GLN A 1 181 ? -12.681 2.108 -7.575 1.00 94.88 181 GLN A N 1
ATOM 1425 C CA . GLN A 1 181 ? -14.054 1.984 -8.074 1.00 94.88 181 GLN A CA 1
ATOM 1426 C C . GLN A 1 181 ? -14.955 1.192 -7.122 1.00 94.88 181 GLN A C 1
ATOM 1428 O O . GLN A 1 181 ? -16.108 1.569 -6.933 1.00 94.88 181 GLN A O 1
ATOM 1433 N N . ALA A 1 182 ? -14.437 0.123 -6.514 1.00 94.31 182 ALA A N 1
ATOM 1434 C CA . ALA A 1 182 ? -15.157 -0.641 -5.502 1.00 94.31 182 ALA A CA 1
ATOM 1435 C C . ALA A 1 182 ? -15.439 0.216 -4.260 1.00 94.31 182 ALA A C 1
ATOM 1437 O O . ALA A 1 182 ? -16.561 0.216 -3.771 1.00 94.31 182 ALA A O 1
ATOM 1438 N N . TRP A 1 183 ? -14.463 1.009 -3.804 1.00 93.38 183 TRP A N 1
ATOM 1439 C CA . TRP A 1 183 ? -14.640 1.947 -2.691 1.00 93.38 183 TRP A CA 1
ATOM 1440 C C . TRP A 1 183 ? -15.701 3.015 -2.984 1.00 93.38 183 TRP A C 1
ATOM 1442 O O . TRP A 1 183 ? -16.546 3.301 -2.146 1.00 93.38 183 TRP A O 1
ATOM 1452 N N . GLN A 1 184 ? -15.711 3.579 -4.193 1.00 91.12 184 GLN A N 1
ATOM 1453 C CA . GLN A 1 184 ? -16.719 4.568 -4.602 1.00 91.12 184 GLN A CA 1
ATOM 1454 C C . GLN A 1 184 ? -18.141 3.998 -4.663 1.00 91.12 184 GLN A C 1
ATOM 1456 O O . GLN A 1 184 ? -19.107 4.751 -4.606 1.00 91.12 184 GLN A O 1
ATOM 1461 N N . ARG A 1 185 ? -18.265 2.679 -4.811 1.00 90.31 185 ARG A N 1
ATOM 1462 C CA . ARG A 1 185 ? -19.538 1.956 -4.843 1.00 90.31 185 ARG A CA 1
ATOM 1463 C C . ARG A 1 185 ? -19.787 1.185 -3.554 1.00 90.31 185 ARG A C 1
ATOM 1465 O O . ARG A 1 185 ? -20.657 0.329 -3.547 1.00 90.31 185 ARG A O 1
ATOM 1472 N N . PHE A 1 186 ? -19.025 1.450 -2.493 1.00 85.06 186 PHE A N 1
ATOM 1473 C CA . PHE A 1 186 ? -19.038 0.628 -1.285 1.00 85.06 186 PHE A CA 1
ATOM 1474 C C . PHE A 1 186 ? -20.447 0.482 -0.700 1.00 85.06 186 PHE A C 1
ATOM 1476 O O . PHE A 1 186 ? -20.850 -0.626 -0.369 1.00 85.06 186 PHE A O 1
ATOM 1483 N N . ASP A 1 187 ? -21.228 1.565 -0.700 1.00 83.88 187 ASP A N 1
ATOM 1484 C CA . ASP A 1 187 ? -22.612 1.570 -0.207 1.00 83.88 187 ASP A CA 1
ATOM 1485 C C . ASP A 1 187 ? -23.602 0.802 -1.103 1.00 83.88 187 ASP A C 1
ATOM 1487 O O . ASP A 1 187 ? -24.717 0.511 -0.681 1.00 83.88 187 ASP A O 1
ATOM 1491 N N . SER A 1 188 ? -23.222 0.490 -2.346 1.00 83.44 188 SER A N 1
ATOM 1492 C CA . SER A 1 188 ? -24.035 -0.269 -3.303 1.00 83.44 188 SER A CA 1
ATOM 1493 C C . SER A 1 188 ? -23.527 -1.695 -3.528 1.00 83.44 188 SER A C 1
ATOM 1495 O O . SER A 1 188 ? -23.998 -2.362 -4.448 1.00 83.44 188 SER A O 1
ATOM 1497 N N . LEU A 1 189 ? -22.507 -2.134 -2.787 1.00 74.88 189 LEU A N 1
ATOM 1498 C CA . LEU A 1 189 ? -22.060 -3.521 -2.802 1.00 74.88 189 LEU A CA 1
ATOM 1499 C C . LEU A 1 189 ? -22.867 -4.270 -1.739 1.00 74.88 189 LEU A C 1
ATOM 1501 O O . LEU A 1 189 ? -22.768 -3.955 -0.556 1.00 74.88 189 LEU A O 1
ATOM 1505 N N . ASP A 1 190 ? -23.677 -5.236 -2.170 1.00 62.62 190 ASP A N 1
ATOM 1506 C CA . ASP A 1 190 ? -24.369 -6.138 -1.249 1.00 62.62 190 ASP A CA 1
ATOM 1507 C C . ASP A 1 190 ? -23.341 -6.903 -0.392 1.00 62.62 190 ASP A C 1
ATOM 1509 O O . ASP A 1 190 ? -22.260 -7.260 -0.874 1.00 62.62 190 ASP A O 1
ATOM 1513 N N . ALA A 1 191 ? -23.672 -7.099 0.888 1.00 57.22 191 ALA A N 1
ATOM 1514 C CA . ALA A 1 191 ? -22.804 -7.720 1.893 1.00 57.22 191 ALA A CA 1
ATOM 1515 C C . ALA A 1 191 ? -22.680 -9.244 1.744 1.00 57.22 191 ALA A C 1
ATOM 1517 O O . ALA A 1 191 ? -23.701 -9.899 1.432 1.00 57.22 191 ALA A O 1
#

Secondary structure (DSSP, 8-state):
---TTSPPPEEEETTTTEEEE-S--SSSS-HHHHHHHHHHHH-GGGS---PPPHHHHHHHHHHHHHHHHHHS---------S------HHHHHHHHHHHHHHHHHHHHHHHHHHHHHHHT-HHHHHT--HHHHHHHHHHHHHTT-HHHHHHHHHHTTSTTSSTTHHHHHHHHHHHHHHHHHHHHTGGGS--

Sequence (191 aa):
MCRGSAVYQVKVDLSNLGYACSCPSRKFPCKHVLGLLMLRAASPEAAPQSSEPDWVTDWLSRRRERAEKKSAPVEQEAAPATDKKVVDEKAQRRRAQQRESRVSDGLERLDVWLKDVVRNGLANVETKPAPFWEEQAKRLVDAQAGGMATRVSRWSEIPRSGRDWPTRLLIELGLAKLLIQAWQRFDSLDA

Mean predicted aligned error: 16.92 Å

Radius of gyration: 24.66 Å; Cα contacts (8 Å, |Δi|>4): 109; chains: 1; bounding box: 47×50×64 Å